Protein AF-A0A852C3C5-F1 (afdb_monomer_lite)

Structure (mmCIF, N/CA/C/O backbone):
data_AF-A0A852C3C5-F1
#
_entry.id   AF-A0A852C3C5-F1
#
loop_
_atom_site.group_PDB
_atom_site.id
_atom_site.type_symbol
_atom_site.label_atom_id
_atom_site.label_alt_id
_atom_site.label_comp_id
_atom_site.label_asym_id
_atom_site.label_entity_id
_atom_site.label_seq_id
_atom_site.pdbx_PDB_ins_code
_atom_site.Cartn_x
_atom_site.Cartn_y
_atom_site.Cartn_z
_atom_site.occupancy
_atom_site.B_iso_or_equiv
_atom_site.auth_seq_id
_atom_site.auth_comp_id
_atom_site.auth_asym_id
_atom_site.auth_atom_id
_atom_site.pdbx_PDB_model_num
ATOM 1 N N . MET A 1 1 ? 38.309 -34.691 -69.386 1.00 36.38 1 MET A N 1
ATOM 2 C CA . MET A 1 1 ? 36.967 -35.271 -69.598 1.00 36.38 1 MET A CA 1
ATOM 3 C C . MET A 1 1 ? 36.029 -34.441 -68.739 1.00 36.38 1 MET A C 1
ATOM 5 O O . MET A 1 1 ? 35.835 -34.737 -67.571 1.00 36.38 1 MET A O 1
ATOM 9 N N . GLU A 1 2 ? 35.634 -33.288 -69.273 1.00 39.03 2 GLU A N 1
ATOM 10 C CA . GLU A 1 2 ? 34.755 -32.320 -68.613 1.00 39.03 2 GLU A CA 1
ATOM 11 C C . GLU A 1 2 ? 33.327 -32.591 -69.070 1.00 39.03 2 GLU A C 1
ATOM 13 O O . GLU A 1 2 ? 33.041 -32.608 -70.266 1.00 39.03 2 GLU A O 1
ATOM 18 N N . GLU A 1 3 ? 32.449 -32.837 -68.107 1.00 37.66 3 GLU A N 1
ATOM 19 C CA . GLU A 1 3 ? 31.015 -32.956 -68.326 1.00 37.66 3 GLU A CA 1
ATOM 20 C C . GLU A 1 3 ? 30.407 -31.538 -68.351 1.00 37.66 3 GLU A C 1
ATOM 22 O O . GLU A 1 3 ? 30.666 -30.744 -67.437 1.00 37.66 3 GLU A O 1
ATOM 27 N N . PRO A 1 4 ? 29.645 -31.154 -69.391 1.00 46.28 4 PRO A N 1
ATOM 28 C CA . PRO A 1 4 ? 29.183 -29.781 -69.543 1.00 46.28 4 PRO A CA 1
ATOM 29 C C . PRO A 1 4 ? 28.026 -29.484 -68.579 1.00 46.28 4 PRO A C 1
ATOM 31 O O . PRO A 1 4 ? 27.002 -30.168 -68.564 1.00 46.28 4 PRO A O 1
ATOM 34 N N . ARG A 1 5 ? 28.170 -28.416 -67.782 1.00 48.44 5 ARG A N 1
ATOM 35 C CA . ARG A 1 5 ? 27.122 -27.903 -66.884 1.00 48.44 5 ARG A CA 1
ATOM 36 C C . ARG A 1 5 ? 25.919 -27.397 -67.689 1.00 48.44 5 ARG A C 1
ATOM 38 O O . ARG A 1 5 ? 26.000 -26.380 -68.373 1.00 48.44 5 ARG A O 1
ATOM 45 N N . SER A 1 6 ? 24.795 -28.098 -67.552 1.00 43.62 6 SER A N 1
ATOM 46 C CA . SER A 1 6 ? 23.483 -27.728 -68.093 1.00 43.62 6 SER A CA 1
ATOM 47 C C . SER A 1 6 ? 22.984 -26.394 -67.520 1.00 43.62 6 SER A C 1
ATOM 49 O O . SER A 1 6 ? 22.780 -26.234 -66.316 1.00 43.62 6 SER A O 1
ATOM 51 N N . HIS A 1 7 ? 22.770 -25.433 -68.416 1.00 51.00 7 HIS A N 1
ATOM 52 C CA . HIS A 1 7 ? 22.275 -24.086 -68.154 1.00 51.00 7 HIS A CA 1
ATOM 53 C C . HIS A 1 7 ? 20.744 -24.046 -68.340 1.00 51.00 7 HIS A C 1
ATOM 55 O O . HIS A 1 7 ? 20.269 -23.499 -69.327 1.00 51.00 7 HIS A O 1
ATOM 61 N N . ASN A 1 8 ? 19.967 -24.692 -67.459 1.00 55.16 8 ASN A N 1
ATOM 62 C CA . ASN A 1 8 ? 18.557 -24.360 -67.148 1.00 55.16 8 ASN A CA 1
ATOM 63 C C . ASN A 1 8 ? 17.885 -25.475 -66.329 1.00 55.16 8 ASN A C 1
ATOM 65 O O . ASN A 1 8 ? 17.210 -26.348 -66.872 1.00 55.16 8 ASN A O 1
ATOM 69 N N . GLU A 1 9 ? 17.973 -25.397 -65.004 1.00 54.16 9 GLU A N 1
ATOM 70 C CA . GLU A 1 9 ? 17.000 -26.070 -64.139 1.00 54.16 9 GLU A CA 1
ATOM 71 C C . GLU A 1 9 ? 15.848 -25.103 -63.863 1.00 54.16 9 GLU A C 1
ATOM 73 O O . GLU A 1 9 ? 16.017 -24.089 -63.184 1.00 54.16 9 GLU A O 1
ATOM 78 N N . ARG A 1 10 ? 14.673 -25.396 -64.432 1.00 55.91 10 ARG A N 1
ATOM 79 C CA . ARG A 1 10 ? 13.435 -24.648 -64.175 1.00 55.91 10 ARG A CA 1
ATOM 80 C C . ARG A 1 10 ? 13.023 -24.790 -62.712 1.00 55.91 10 ARG A C 1
ATOM 82 O O . ARG A 1 10 ? 13.047 -25.887 -62.155 1.00 55.91 10 ARG A O 1
ATOM 89 N N . CYS A 1 11 ? 12.573 -23.680 -62.131 1.00 53.91 11 CYS A N 1
ATOM 90 C CA . CYS A 1 11 ? 11.907 -23.662 -60.836 1.00 53.91 11 CYS A CA 1
ATOM 91 C C . CYS A 1 11 ? 10.716 -24.623 -60.834 1.00 53.91 11 CYS A C 1
ATOM 93 O O . CYS A 1 11 ? 9.804 -24.493 -61.645 1.00 53.91 11 CYS A O 1
ATOM 95 N N . SER A 1 12 ? 10.743 -25.594 -59.925 1.00 57.59 12 SER A N 1
ATOM 96 C CA . SER A 1 12 ? 9.681 -26.573 -59.697 1.00 57.59 12 SER A CA 1
ATOM 97 C C . SER A 1 12 ? 9.266 -26.492 -58.232 1.00 57.59 12 SER A C 1
ATOM 99 O O . SER A 1 12 ? 10.121 -26.281 -57.375 1.00 57.59 12 SER A O 1
ATOM 101 N N . CYS A 1 13 ? 7.984 -26.700 -57.917 1.00 58.00 13 CYS A N 1
ATOM 102 C CA . CYS A 1 13 ? 7.450 -26.666 -56.545 1.00 58.00 13 CYS A CA 1
ATOM 103 C C . CYS A 1 13 ? 8.098 -27.690 -55.591 1.00 58.00 13 CYS A C 1
ATOM 105 O O . CYS A 1 13 ? 7.892 -27.620 -54.385 1.00 58.00 13 CYS A O 1
ATOM 107 N N . ARG A 1 14 ? 8.893 -28.631 -56.118 1.00 60.47 14 ARG A N 1
ATOM 108 C CA . ARG A 1 14 ? 9.663 -29.621 -55.349 1.00 60.47 14 ARG A CA 1
ATOM 109 C C . ARG A 1 14 ? 11.134 -29.222 -55.137 1.00 60.47 14 ARG A C 1
ATOM 111 O O . ARG A 1 14 ? 11.871 -29.960 -54.496 1.00 60.47 14 ARG A O 1
ATOM 118 N N . ASN A 1 15 ? 11.568 -28.091 -55.701 1.00 60.81 15 ASN A N 1
ATOM 119 C CA . ASN A 1 15 ? 12.965 -27.676 -55.771 1.00 60.81 15 ASN A CA 1
ATOM 120 C C . ASN A 1 15 ? 13.145 -26.305 -55.087 1.00 60.81 15 ASN A C 1
ATOM 122 O O . ASN A 1 15 ? 12.893 -25.260 -55.688 1.00 60.81 15 ASN A O 1
ATOM 126 N N . THR A 1 16 ? 13.598 -26.294 -53.827 1.00 61.69 16 THR A N 1
ATOM 127 C CA . THR A 1 16 ? 13.877 -25.077 -53.020 1.00 61.69 16 THR A CA 1
ATOM 128 C C . THR A 1 16 ? 14.978 -24.186 -53.607 1.00 61.69 16 THR A C 1
ATOM 130 O O . THR A 1 16 ? 15.170 -23.047 -53.176 1.00 61.69 16 THR A O 1
ATOM 133 N N . ASN A 1 17 ? 15.652 -24.669 -54.653 1.00 67.69 17 ASN A N 1
ATOM 134 C CA . ASN A 1 17 ? 16.739 -24.022 -55.380 1.00 67.69 17 ASN A CA 1
ATOM 135 C C . ASN A 1 17 ? 16.444 -22.592 -55.872 1.00 67.69 17 ASN A C 1
ATOM 137 O O . ASN A 1 17 ? 17.381 -21.825 -56.085 1.00 67.69 17 ASN A O 1
ATOM 141 N N . CYS A 1 18 ? 15.179 -22.203 -56.044 1.00 77.62 18 CYS A N 1
ATOM 142 C CA . CYS A 1 18 ? 14.830 -20.858 -56.516 1.00 77.62 18 CYS A CA 1
ATOM 143 C C . CYS A 1 18 ? 14.900 -19.779 -55.432 1.00 77.62 18 CYS A C 1
ATOM 145 O O . CYS A 1 18 ? 15.083 -18.612 -55.761 1.00 77.62 18 CYS A O 1
ATOM 147 N N . VAL A 1 19 ? 14.829 -20.169 -54.157 1.00 82.19 19 VAL A N 1
ATOM 148 C CA . VAL A 1 19 ? 15.068 -19.279 -53.007 1.00 82.19 19 VAL A CA 1
ATOM 149 C C . VAL A 1 19 ? 16.480 -19.485 -52.466 1.00 82.19 19 VAL A C 1
ATOM 151 O O . VAL A 1 19 ? 17.178 -18.527 -52.147 1.00 82.19 19 VAL A O 1
ATOM 154 N N . GLU A 1 20 ? 16.943 -20.732 -52.437 1.00 87.69 20 GLU A N 1
ATOM 155 C CA . GLU A 1 20 ? 18.247 -21.100 -51.889 1.00 87.69 20 GLU A CA 1
ATOM 156 C C . GLU A 1 20 ? 19.420 -20.496 -52.676 1.00 87.69 20 GLU A C 1
ATOM 158 O O . GLU A 1 20 ? 20.325 -19.910 -52.084 1.00 87.69 20 GLU A O 1
ATOM 163 N N . ARG A 1 21 ? 19.410 -20.579 -54.014 1.00 84.75 21 ARG A N 1
ATOM 164 C CA . ARG A 1 21 ? 20.509 -20.067 -54.854 1.00 84.75 21 ARG A CA 1
ATOM 165 C C . ARG A 1 21 ? 20.730 -18.554 -54.734 1.00 84.75 21 ARG A C 1
ATOM 167 O O . ARG A 1 21 ? 21.892 -18.166 -54.594 1.00 84.75 21 ARG A O 1
ATOM 174 N N . PRO A 1 22 ? 19.701 -17.685 -54.801 1.00 89.19 22 PRO A N 1
ATOM 175 C CA . PRO A 1 22 ? 19.914 -16.252 -54.622 1.00 89.19 22 PRO A CA 1
ATOM 176 C C . PRO A 1 22 ? 20.341 -15.901 -53.192 1.00 89.19 22 PRO A C 1
ATOM 178 O O . PRO A 1 22 ? 21.260 -15.098 -53.040 1.00 89.19 22 PRO A O 1
ATOM 181 N N . LEU A 1 23 ? 19.769 -16.537 -52.159 1.00 91.25 23 LEU A N 1
ATOM 182 C CA . LEU A 1 23 ? 20.208 -16.328 -50.771 1.00 91.25 23 LEU A CA 1
ATOM 183 C C . LEU A 1 23 ? 21.668 -16.736 -50.576 1.00 91.25 23 LEU A C 1
ATOM 185 O O . LEU A 1 23 ? 22.440 -15.995 -49.976 1.00 91.25 23 LEU A O 1
ATOM 189 N N . ARG A 1 24 ? 22.065 -17.892 -51.117 1.00 91.56 24 ARG A N 1
ATOM 190 C CA . ARG A 1 24 ? 23.443 -18.374 -51.033 1.00 91.56 24 ARG A CA 1
ATOM 191 C C . ARG A 1 24 ? 24.414 -17.380 -51.660 1.00 91.56 24 ARG A C 1
ATOM 193 O O . ARG A 1 24 ? 25.395 -17.030 -51.019 1.00 91.56 24 ARG A O 1
ATOM 200 N N . ARG A 1 25 ? 24.118 -16.882 -52.866 1.00 91.56 25 ARG A N 1
ATOM 201 C CA . ARG A 1 25 ? 24.954 -15.864 -53.530 1.00 91.56 25 ARG A CA 1
ATOM 202 C C . ARG A 1 25 ? 25.031 -14.566 -52.727 1.00 91.56 25 ARG A C 1
ATOM 204 O O . ARG A 1 25 ? 26.098 -13.967 -52.657 1.00 91.56 25 ARG A O 1
ATOM 211 N N . LEU A 1 26 ? 23.923 -14.144 -52.113 1.00 94.75 26 LEU A N 1
ATOM 212 C CA . LEU A 1 26 ? 23.884 -12.957 -51.260 1.00 94.75 26 LEU A CA 1
ATOM 213 C C . LEU A 1 26 ? 24.780 -13.118 -50.023 1.00 94.75 26 LEU A C 1
ATOM 215 O O . LEU A 1 26 ? 25.603 -12.246 -49.756 1.00 94.75 26 LEU A O 1
ATOM 219 N N . PHE A 1 27 ? 24.654 -14.229 -49.291 1.00 95.06 27 PHE A N 1
ATOM 220 C CA . PHE A 1 27 ? 25.462 -14.484 -48.094 1.00 95.06 27 PHE A CA 1
ATOM 221 C C . PHE A 1 27 ? 26.933 -14.757 -48.415 1.00 95.06 27 PHE A C 1
ATOM 223 O O . PHE A 1 27 ? 27.799 -14.349 -47.648 1.00 95.06 27 PHE A O 1
ATOM 230 N N . GLU A 1 28 ? 27.231 -15.388 -49.551 1.00 94.88 28 GLU A N 1
ATOM 231 C CA . GLU A 1 28 ? 28.600 -15.573 -50.041 1.00 94.88 28 GLU A CA 1
ATOM 232 C C . GLU A 1 28 ? 29.247 -14.223 -50.386 1.00 94.88 28 GLU A C 1
ATOM 234 O O . GLU A 1 28 ? 30.371 -13.952 -49.967 1.00 94.88 28 GLU A O 1
ATOM 239 N N . GLY A 1 29 ? 28.505 -13.326 -51.048 1.00 95.12 29 GLY A N 1
ATOM 240 C CA . GLY A 1 29 ? 28.942 -11.952 -51.301 1.00 95.12 29 GLY A CA 1
ATOM 241 C C . GLY A 1 29 ? 29.148 -11.143 -50.016 1.00 95.12 29 GLY A C 1
ATOM 242 O O . GLY A 1 29 ? 30.180 -10.491 -49.861 1.00 95.12 29 GLY A O 1
ATOM 243 N N . LEU A 1 30 ? 28.209 -11.225 -49.066 1.00 93.56 30 LEU A N 1
ATOM 244 C CA . LEU A 1 30 ? 28.323 -10.575 -47.757 1.00 93.56 30 LEU A CA 1
ATOM 245 C C . LEU A 1 30 ? 29.541 -11.097 -46.985 1.00 93.56 30 LEU A C 1
ATOM 247 O O . LEU A 1 30 ? 30.347 -10.305 -46.507 1.00 93.56 30 LEU A O 1
ATOM 251 N N . GLY A 1 31 ? 29.705 -12.419 -46.907 1.00 93.75 31 GLY A N 1
ATOM 252 C CA . GLY A 1 31 ? 30.833 -13.064 -46.240 1.00 93.75 31 GLY A CA 1
ATOM 253 C C . GLY A 1 31 ? 32.171 -12.680 -46.868 1.00 93.75 31 GLY A C 1
ATOM 254 O O . GLY A 1 31 ? 33.104 -12.335 -46.146 1.00 93.75 31 GLY A O 1
ATOM 255 N N . SER A 1 32 ? 32.250 -12.642 -48.202 1.00 94.31 32 SER A N 1
ATOM 256 C CA . SER A 1 32 ? 33.439 -12.164 -48.915 1.00 94.31 32 SER A CA 1
ATOM 257 C C . SER A 1 32 ? 33.743 -10.693 -48.613 1.00 94.31 32 SER A C 1
ATOM 259 O O . SER A 1 32 ? 34.911 -10.337 -48.475 1.00 94.31 32 SER A O 1
ATOM 261 N N . GLY A 1 33 ? 32.722 -9.838 -48.497 1.00 94.12 33 GLY A N 1
ATOM 262 C CA . GLY A 1 33 ? 32.889 -8.428 -48.133 1.00 94.12 33 GLY A CA 1
ATOM 263 C C . GLY A 1 33 ? 33.393 -8.240 -46.700 1.00 94.12 33 GLY A C 1
ATOM 264 O O . GLY A 1 33 ? 34.333 -7.479 -46.472 1.00 94.12 33 GLY A O 1
ATOM 265 N N . VAL A 1 34 ? 32.824 -8.984 -45.746 1.00 95.38 34 VAL A N 1
ATOM 266 C CA . VAL A 1 34 ? 33.262 -8.990 -44.339 1.00 95.38 34 VAL A CA 1
ATOM 267 C C . VAL A 1 34 ? 34.699 -9.505 -44.221 1.00 95.38 34 VAL A C 1
ATOM 269 O O . VAL A 1 34 ? 35.505 -8.909 -43.511 1.00 95.38 34 VAL A O 1
ATOM 272 N N . ALA A 1 35 ? 35.048 -10.571 -44.947 1.00 93.75 35 ALA A N 1
ATOM 273 C CA . ALA A 1 35 ? 36.399 -11.129 -44.948 1.00 93.75 35 ALA A CA 1
ATOM 274 C C . ALA A 1 35 ? 37.436 -10.168 -45.556 1.00 93.75 35 ALA A C 1
ATOM 276 O O . ALA A 1 35 ? 38.558 -10.086 -45.059 1.00 93.75 35 ALA A O 1
ATOM 277 N N . ALA A 1 36 ? 37.068 -9.421 -46.603 1.00 95.56 36 ALA A N 1
ATOM 278 C CA . ALA A 1 36 ? 37.950 -8.443 -47.238 1.00 95.56 36 ALA A CA 1
ATOM 279 C C . ALA A 1 36 ? 38.198 -7.199 -46.366 1.00 95.56 36 ALA A C 1
ATOM 281 O O . ALA A 1 36 ? 39.275 -6.607 -46.434 1.00 95.56 36 ALA A O 1
ATOM 282 N N . CYS A 1 37 ? 37.225 -6.790 -45.544 1.00 94.38 37 CYS A N 1
ATOM 283 C CA . CYS A 1 37 ? 37.359 -5.638 -44.653 1.00 94.38 37 CYS A CA 1
ATOM 284 C C . CYS A 1 37 ? 36.654 -5.888 -43.307 1.00 94.38 37 CYS A C 1
ATOM 286 O O . CYS A 1 37 ? 35.527 -5.439 -43.125 1.00 94.38 37 CYS A O 1
ATOM 288 N N . PRO A 1 38 ? 37.288 -6.574 -42.338 1.00 93.50 38 PRO A N 1
ATOM 289 C CA . PRO A 1 38 ? 36.606 -7.035 -41.123 1.00 93.50 38 PRO A CA 1
ATOM 290 C C . PRO A 1 38 ? 36.328 -5.924 -40.100 1.00 93.50 38 PRO A C 1
ATOM 292 O O . PRO A 1 38 ? 35.308 -5.944 -39.414 1.00 93.50 38 PRO A O 1
ATOM 295 N N . TRP A 1 39 ? 37.217 -4.932 -39.991 1.00 95.25 39 TRP A N 1
ATOM 296 C CA . TRP A 1 39 ? 37.167 -3.928 -38.923 1.00 95.25 39 TRP A CA 1
ATOM 297 C C . TRP A 1 39 ? 35.890 -3.078 -38.900 1.00 95.25 39 TRP A C 1
ATOM 299 O O . TRP A 1 39 ? 35.323 -2.939 -37.816 1.00 95.25 39 TRP A O 1
ATOM 309 N N . PRO A 1 40 ? 35.372 -2.550 -40.027 1.00 94.19 40 PRO A N 1
ATOM 310 C CA . PRO A 1 40 ? 34.100 -1.832 -40.023 1.00 94.19 40 PRO A CA 1
ATOM 311 C C . PRO A 1 40 ? 32.938 -2.688 -39.510 1.00 94.19 40 PRO A C 1
ATOM 313 O O . PRO A 1 40 ? 32.126 -2.194 -38.735 1.00 94.19 40 PRO A O 1
ATOM 316 N N . PHE A 1 41 ? 32.886 -3.975 -39.868 1.00 93.44 41 PHE A N 1
ATOM 317 C CA . PHE A 1 41 ? 31.813 -4.882 -39.444 1.00 93.44 41 PHE A CA 1
ATOM 318 C C . PHE A 1 41 ? 31.901 -5.295 -37.969 1.00 93.44 41 PHE A C 1
ATOM 320 O O . PHE A 1 41 ? 30.904 -5.753 -37.423 1.00 93.44 41 PHE A O 1
ATOM 327 N N . VAL A 1 42 ? 33.047 -5.113 -37.309 1.00 93.75 42 VAL A N 1
ATOM 328 C CA . VAL A 1 42 ? 33.199 -5.337 -35.860 1.00 93.75 42 VAL A CA 1
ATOM 329 C C . VAL A 1 42 ? 33.002 -4.037 -35.082 1.00 93.75 42 VAL A C 1
ATOM 331 O O . VAL A 1 42 ? 32.236 -3.986 -34.123 1.00 93.75 42 VAL A O 1
ATOM 334 N N . LEU A 1 43 ? 33.672 -2.963 -35.500 1.00 96.31 43 LEU A N 1
ATOM 335 C CA . LEU A 1 43 ? 33.682 -1.699 -34.769 1.00 96.31 43 LEU A CA 1
ATOM 336 C C . LEU A 1 43 ? 32.353 -0.954 -34.882 1.00 96.31 43 LEU A C 1
ATOM 338 O O . LEU A 1 43 ? 31.894 -0.400 -33.886 1.00 96.31 43 LEU A O 1
ATOM 342 N N . LEU A 1 44 ? 31.712 -0.949 -36.056 1.00 96.50 44 LEU A N 1
ATOM 343 C CA . LEU A 1 44 ? 30.461 -0.216 -36.245 1.00 96.50 44 LEU A CA 1
ATOM 344 C C . LEU A 1 44 ? 29.332 -0.767 -35.355 1.00 96.50 44 LEU A C 1
ATOM 346 O O . LEU A 1 44 ? 28.718 0.043 -34.660 1.00 96.50 44 LEU A O 1
ATOM 350 N N . PRO A 1 45 ? 29.068 -2.091 -35.279 1.00 96.38 45 PRO A N 1
ATOM 351 C CA . PRO A 1 45 ? 28.068 -2.612 -34.348 1.00 96.38 45 PRO A CA 1
ATOM 352 C C . PRO A 1 45 ? 28.406 -2.349 -32.880 1.00 96.38 45 PRO A C 1
ATOM 354 O O . PRO A 1 45 ? 27.493 -2.067 -32.106 1.00 96.38 45 PRO A O 1
ATOM 357 N N . LEU A 1 46 ? 29.685 -2.393 -32.485 1.00 96.38 46 LEU A N 1
ATOM 358 C CA . LEU A 1 46 ? 30.102 -2.085 -31.110 1.00 96.38 46 LEU A CA 1
ATOM 359 C C . LEU A 1 46 ? 29.851 -0.615 -30.755 1.00 96.38 46 LEU A C 1
ATOM 361 O O . LEU A 1 46 ? 29.276 -0.329 -29.706 1.00 96.38 46 LEU A O 1
ATOM 365 N N . LEU A 1 47 ? 30.226 0.311 -31.641 1.00 96.81 47 LEU A N 1
ATOM 366 C CA . LEU A 1 47 ? 29.986 1.743 -31.457 1.00 96.81 47 LEU A CA 1
ATOM 367 C C . LEU A 1 47 ? 28.491 2.065 -31.455 1.00 96.81 47 LEU A C 1
ATOM 369 O O . LEU A 1 47 ? 28.032 2.822 -30.602 1.00 96.81 47 LEU A O 1
ATOM 373 N N . LEU A 1 48 ? 27.723 1.458 -32.364 1.00 97.25 48 LEU A N 1
ATOM 374 C CA . LEU A 1 48 ? 26.273 1.622 -32.417 1.00 97.25 48 LEU A CA 1
ATOM 375 C C . LEU A 1 48 ? 25.614 1.088 -31.141 1.00 97.25 48 LEU A C 1
ATOM 377 O O . LEU A 1 48 ? 24.796 1.779 -30.543 1.00 97.25 48 LEU A O 1
ATOM 381 N N . SER A 1 49 ? 26.007 -0.105 -30.688 1.00 96.75 49 SER A N 1
ATOM 382 C CA . SER A 1 49 ? 25.485 -0.708 -29.457 1.00 96.75 49 SER A CA 1
ATOM 383 C C . SER A 1 49 ? 25.827 0.136 -28.234 1.00 96.75 49 SER A C 1
ATOM 385 O O . SER A 1 49 ? 24.951 0.388 -27.412 1.00 96.75 49 SER A O 1
ATOM 387 N N . GLY A 1 50 ? 27.066 0.626 -28.124 1.00 96.06 50 GLY A N 1
ATOM 388 C CA . GLY A 1 50 ? 27.480 1.526 -27.045 1.00 96.06 50 GLY A CA 1
ATOM 389 C C . GLY A 1 50 ? 26.710 2.849 -27.064 1.00 96.06 50 GLY A C 1
ATOM 390 O O . GLY A 1 50 ? 26.217 3.289 -26.027 1.00 96.06 50 GLY A O 1
ATOM 391 N N . GLY A 1 51 ? 26.530 3.440 -28.248 1.00 96.56 51 GLY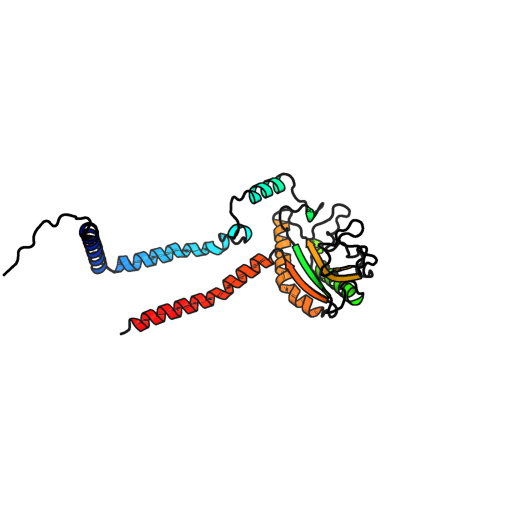 A N 1
ATOM 392 C CA . GLY A 1 51 ? 25.759 4.669 -28.435 1.00 96.56 51 GLY A CA 1
ATOM 393 C C . GLY A 1 51 ? 24.284 4.509 -28.062 1.00 96.56 51 GLY A C 1
ATOM 394 O O . GLY A 1 51 ? 23.746 5.332 -27.328 1.00 96.56 51 GLY A O 1
ATOM 395 N N . LEU A 1 52 ? 23.642 3.421 -28.495 1.00 96.06 52 LEU A N 1
ATOM 396 C CA . LEU A 1 52 ? 22.262 3.103 -28.113 1.00 96.06 52 LEU A CA 1
ATOM 397 C C . LEU A 1 52 ? 22.146 2.785 -26.614 1.00 96.06 52 LEU A C 1
ATOM 399 O O . LEU A 1 52 ? 21.175 3.193 -25.976 1.00 96.06 52 LEU A O 1
ATOM 403 N N . SER A 1 53 ? 23.155 2.131 -26.028 1.00 96.12 53 SER A N 1
ATOM 404 C CA . SER A 1 53 ? 23.182 1.807 -24.595 1.00 96.12 53 SER A CA 1
ATOM 405 C C . SER A 1 53 ? 23.246 3.047 -23.701 1.00 96.12 53 SER A C 1
ATOM 407 O O . SER A 1 53 ? 22.748 3.008 -22.580 1.00 96.12 53 SER A O 1
ATOM 409 N N . ALA A 1 54 ? 23.779 4.176 -24.180 1.00 94.69 54 ALA A N 1
ATOM 410 C CA . ALA A 1 54 ? 23.752 5.432 -23.425 1.00 94.69 54 ALA A CA 1
ATOM 411 C C . ALA A 1 54 ? 22.318 5.879 -23.066 1.00 94.69 54 ALA A C 1
ATOM 413 O O . ALA A 1 54 ? 22.111 6.550 -22.055 1.00 94.69 54 ALA A O 1
ATOM 414 N N . GLY A 1 55 ? 21.308 5.449 -23.834 1.00 92.88 55 GLY A N 1
ATOM 415 C CA . GLY A 1 55 ? 19.898 5.693 -23.528 1.00 92.88 55 GLY A CA 1
ATOM 416 C C . GLY A 1 55 ? 19.438 5.109 -22.185 1.00 92.88 55 GLY A C 1
ATOM 417 O O . GLY A 1 55 ? 18.519 5.659 -21.577 1.00 92.88 55 GLY A O 1
ATOM 418 N N . PHE A 1 56 ? 20.101 4.064 -21.670 1.00 93.19 56 PHE A N 1
ATOM 419 C CA . PHE A 1 56 ? 19.771 3.466 -20.370 1.00 93.19 56 PHE A CA 1
ATOM 420 C C . PHE A 1 56 ? 19.998 4.416 -19.183 1.00 93.19 56 PHE A C 1
ATOM 422 O O . PHE A 1 56 ? 19.430 4.186 -18.119 1.00 93.19 56 PHE A O 1
ATOM 429 N N . ILE A 1 57 ? 20.731 5.525 -19.358 1.00 93.00 57 ILE A N 1
ATOM 430 C CA . ILE A 1 57 ? 20.858 6.583 -18.338 1.00 93.00 57 ILE A CA 1
ATOM 431 C C . ILE A 1 57 ? 19.487 7.183 -17.982 1.00 93.00 57 ILE A C 1
ATOM 433 O O . ILE A 1 57 ? 19.249 7.547 -16.834 1.00 93.00 57 ILE A O 1
ATOM 437 N N . PHE A 1 58 ? 18.563 7.251 -18.944 1.00 92.62 58 PHE A N 1
ATOM 438 C CA . PHE A 1 58 ? 17.217 7.790 -18.730 1.00 92.62 58 PHE A CA 1
ATOM 439 C C . PHE A 1 58 ? 16.232 6.760 -18.171 1.00 92.62 58 PHE A C 1
ATOM 441 O O . PHE A 1 58 ? 15.082 7.112 -17.903 1.00 92.62 58 PHE A O 1
ATOM 448 N N . LEU A 1 59 ? 16.651 5.501 -17.997 1.00 89.62 59 LEU A N 1
ATOM 449 C CA . LEU A 1 59 ? 15.769 4.431 -17.542 1.00 89.62 59 LEU A CA 1
ATOM 450 C C . LEU A 1 59 ? 15.134 4.743 -16.177 1.00 89.62 59 LEU A C 1
ATOM 452 O O . LEU A 1 59 ? 13.912 4.687 -16.116 1.00 89.62 59 LEU A O 1
ATOM 456 N N . PRO A 1 60 ? 15.868 5.187 -15.130 1.00 85.38 60 PRO A N 1
ATOM 457 C CA . PRO A 1 60 ? 15.260 5.456 -13.822 1.00 85.38 60 PRO A CA 1
ATOM 458 C C . PRO A 1 60 ? 14.155 6.521 -13.852 1.00 85.38 60 PRO A C 1
ATOM 460 O O . PRO A 1 60 ? 13.263 6.503 -13.016 1.00 85.38 60 PRO A O 1
ATOM 463 N N . GLN A 1 61 ? 14.214 7.453 -14.810 1.00 82.31 61 GLN A N 1
ATOM 464 C CA . GLN A 1 61 ? 13.244 8.545 -14.950 1.00 82.31 61 GLN A CA 1
ATOM 465 C C . GLN A 1 61 ? 12.042 8.173 -15.824 1.00 82.31 61 GLN A C 1
ATOM 467 O O . GLN A 1 61 ? 10.990 8.793 -15.712 1.00 82.31 61 GLN A O 1
ATOM 472 N N . ARG A 1 62 ? 12.207 7.215 -16.744 1.00 85.44 62 ARG A N 1
ATOM 473 C CA . ARG A 1 62 ? 11.193 6.840 -17.747 1.00 85.44 62 ARG A CA 1
ATOM 474 C C . ARG A 1 62 ? 10.582 5.467 -17.507 1.00 85.44 62 ARG A C 1
ATOM 476 O O . ARG A 1 62 ? 9.786 5.002 -18.320 1.00 85.44 62 ARG A O 1
ATOM 483 N N . GLN A 1 63 ? 10.988 4.796 -16.440 1.00 83.31 63 GLN A N 1
ATOM 484 C CA . GLN A 1 63 ? 10.478 3.485 -16.103 1.00 83.31 63 GLN A CA 1
ATOM 485 C C . GLN A 1 63 ?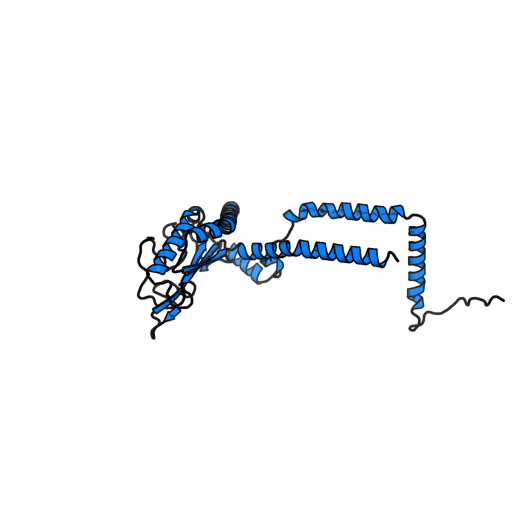 9.029 3.610 -15.620 1.00 83.31 63 GLN A C 1
ATOM 487 O O . GLN A 1 63 ? 8.761 4.236 -14.598 1.00 83.31 63 GLN A O 1
ATOM 492 N N . ALA A 1 64 ? 8.101 2.997 -16.355 1.00 80.81 64 ALA A N 1
ATOM 493 C CA . ALA A 1 64 ? 6.719 2.837 -15.919 1.00 80.81 64 ALA A CA 1
ATOM 494 C C . ALA A 1 64 ? 6.668 1.745 -14.840 1.00 80.81 64 ALA A C 1
ATOM 496 O O . ALA A 1 64 ? 6.594 0.555 -15.149 1.00 80.81 64 ALA A O 1
ATOM 497 N N . ASN A 1 65 ? 6.796 2.159 -13.579 1.00 80.12 65 ASN A N 1
ATOM 498 C CA . ASN A 1 65 ? 6.838 1.297 -12.393 1.00 80.12 65 ASN A CA 1
ATOM 499 C C . ASN A 1 65 ? 5.545 1.348 -11.582 1.00 80.12 65 ASN A C 1
ATOM 501 O O . ASN A 1 65 ? 5.574 1.231 -10.365 1.00 80.12 65 ASN A O 1
ATOM 505 N N . ASP A 1 66 ? 4.409 1.529 -12.238 1.00 84.25 66 ASP A N 1
ATOM 506 C CA . ASP A 1 66 ? 3.126 1.390 -11.568 1.00 84.25 66 ASP A CA 1
ATOM 507 C C . ASP A 1 66 ? 2.564 -0.021 -11.801 1.00 84.25 66 ASP A C 1
ATOM 509 O O . ASP A 1 66 ? 2.389 -0.457 -12.941 1.00 84.25 66 ASP A O 1
ATOM 513 N N . ILE A 1 67 ? 2.321 -0.768 -10.718 1.00 86.00 67 ILE A N 1
ATOM 514 C CA . ILE A 1 67 ? 1.807 -2.143 -10.800 1.00 86.00 67 ILE A CA 1
ATOM 515 C C . ILE A 1 67 ? 0.422 -2.201 -11.455 1.00 86.00 67 ILE A C 1
ATOM 517 O O . ILE A 1 67 ? 0.117 -3.154 -12.172 1.00 86.00 67 ILE A O 1
ATOM 521 N N . GLU A 1 68 ? -0.432 -1.199 -11.248 1.00 86.50 68 GLU A N 1
ATOM 522 C CA . GLU A 1 68 ? -1.742 -1.172 -11.887 1.00 86.50 68 GLU A CA 1
ATOM 523 C C . GLU A 1 68 ? -1.574 -0.983 -13.398 1.00 86.50 68 GLU A C 1
ATOM 525 O O . GLU A 1 68 ? -2.180 -1.722 -14.174 1.00 86.50 68 GLU A O 1
ATOM 530 N N . GLU A 1 69 ? -0.708 -0.070 -13.840 1.00 86.81 69 GLU A N 1
ATOM 531 C CA . GLU A 1 69 ? -0.392 0.126 -15.260 1.00 86.81 69 GLU A CA 1
ATOM 532 C C . GLU A 1 69 ? 0.249 -1.104 -15.914 1.00 86.81 69 GLU A C 1
ATOM 534 O O . GLU A 1 69 ? -0.051 -1.400 -17.070 1.00 86.81 69 GLU A O 1
ATOM 539 N N . GLN A 1 70 ? 1.093 -1.848 -15.194 1.00 88.44 70 GLN A N 1
ATOM 540 C CA . GLN A 1 70 ? 1.765 -3.038 -15.729 1.00 88.44 70 GLN A CA 1
ATOM 541 C C . GLN A 1 70 ? 0.834 -4.249 -15.878 1.00 88.44 70 GLN A C 1
ATOM 543 O O . GLN A 1 70 ? 1.015 -5.054 -16.795 1.00 88.44 70 GLN A O 1
ATOM 548 N N . PHE A 1 71 ? -0.145 -4.403 -14.983 1.00 88.44 71 PHE A N 1
ATOM 549 C CA . PHE A 1 71 ? -0.996 -5.597 -14.917 1.00 88.44 71 PHE A CA 1
ATOM 550 C C . PHE A 1 71 ? -2.442 -5.367 -15.374 1.00 88.44 71 PHE A C 1
ATOM 552 O O . PHE A 1 71 ? -3.218 -6.323 -15.440 1.00 88.44 71 PHE A O 1
ATOM 559 N N . THR A 1 72 ? -2.819 -4.135 -15.723 1.00 90.25 72 THR A N 1
ATOM 560 C CA . THR A 1 72 ? -4.150 -3.813 -16.253 1.00 90.25 72 THR A CA 1
ATOM 561 C C . THR A 1 72 ? -4.055 -3.056 -17.580 1.00 90.25 72 THR A C 1
ATOM 563 O O . THR A 1 72 ? -3.098 -2.314 -17.796 1.00 90.25 72 THR A O 1
ATOM 566 N N . PRO A 1 73 ? -5.041 -3.192 -18.489 1.00 90.44 73 PRO A N 1
ATOM 567 C CA . PRO A 1 73 ? -5.053 -2.441 -19.743 1.00 90.44 73 PRO A CA 1
ATOM 568 C C . PRO A 1 73 ? -4.914 -0.929 -19.515 1.00 90.44 73 PRO A C 1
ATOM 570 O O . PRO A 1 73 ? -5.544 -0.373 -18.612 1.00 90.44 73 PRO A O 1
ATOM 573 N N . THR A 1 74 ? -4.115 -0.249 -20.336 1.00 86.81 74 THR A N 1
ATOM 574 C CA . THR A 1 74 ? -3.900 1.207 -20.242 1.00 86.81 74 THR A CA 1
ATOM 575 C C . THR A 1 74 ? -5.188 1.997 -20.485 1.00 86.81 74 THR A C 1
ATOM 577 O O . THR A 1 74 ? -5.459 2.946 -19.762 1.00 86.81 74 THR A O 1
ATOM 580 N N . GLU A 1 75 ? -6.027 1.546 -21.420 1.00 88.12 75 GLU A N 1
ATOM 581 C CA . GLU A 1 75 ? -7.311 2.169 -21.785 1.00 88.12 75 GLU A CA 1
ATOM 582 C C . GLU A 1 75 ? -8.506 1.261 -21.438 1.00 88.12 75 GLU A C 1
ATOM 584 O O . GLU A 1 75 ? -9.347 0.926 -22.272 1.00 88.12 75 GLU A O 1
ATOM 589 N N . GLY A 1 76 ? -8.559 0.790 -20.191 1.00 90.94 76 GLY A N 1
ATOM 590 C CA . GLY A 1 76 ? -9.673 -0.026 -19.705 1.00 90.94 76 GLY A CA 1
ATOM 591 C C . GLY A 1 76 ? -10.931 0.807 -19.393 1.00 90.94 76 GLY A C 1
ATOM 592 O O . GLY A 1 76 ? -10.798 1.904 -18.848 1.00 90.94 76 GLY A O 1
ATOM 593 N N . PRO A 1 77 ? -12.155 0.281 -19.614 1.00 95.25 77 PRO A N 1
ATOM 594 C CA . PRO A 1 77 ? -13.397 0.961 -19.225 1.00 95.25 77 PRO A CA 1
ATOM 595 C C . PRO A 1 77 ? -13.424 1.392 -17.750 1.00 95.25 77 PRO A C 1
ATOM 597 O O . PRO A 1 77 ? -13.833 2.505 -17.444 1.00 95.25 77 PRO A O 1
ATOM 600 N N . ALA A 1 78 ? -12.889 0.561 -16.848 1.00 92.31 78 ALA A N 1
ATOM 601 C CA . ALA A 1 78 ? -12.797 0.876 -15.422 1.00 92.31 78 ALA A CA 1
ATOM 602 C C . ALA A 1 78 ? -11.914 2.105 -15.122 1.00 92.31 78 ALA A C 1
ATOM 604 O O . ALA A 1 78 ? -12.204 2.853 -14.191 1.00 92.31 78 ALA A O 1
ATOM 605 N N . LYS A 1 79 ? -10.860 2.351 -15.916 1.00 93.44 79 LYS A N 1
ATOM 606 C CA . LYS A 1 79 ? -10.015 3.548 -15.771 1.00 93.44 79 LYS A CA 1
ATOM 607 C C . LYS A 1 79 ? -10.760 4.796 -16.240 1.00 93.44 79 LYS A C 1
ATOM 609 O O . LYS A 1 79 ? -10.767 5.787 -15.525 1.00 93.44 79 LYS A O 1
ATOM 614 N N . ALA A 1 80 ? -11.485 4.713 -17.358 1.00 94.19 80 ALA A N 1
ATOM 615 C CA . ALA A 1 80 ? -12.334 5.812 -17.824 1.00 94.19 80 ALA A CA 1
ATOM 616 C C . ALA A 1 80 ? -13.461 6.152 -16.826 1.00 94.19 80 ALA A C 1
ATOM 618 O O . ALA A 1 80 ? -13.763 7.325 -16.599 1.00 94.19 80 ALA A O 1
ATOM 619 N N . GLU A 1 81 ? -14.066 5.140 -16.197 1.00 95.00 81 GLU A N 1
ATOM 620 C CA . GLU A 1 81 ? -15.043 5.329 -15.117 1.00 95.00 81 GLU A CA 1
ATOM 621 C C . GLU A 1 81 ? -14.406 5.960 -13.874 1.00 95.00 81 GLU A C 1
ATOM 623 O O . GLU A 1 81 ? -14.976 6.891 -13.302 1.00 95.00 81 GLU A O 1
ATOM 628 N N . ARG A 1 82 ? -13.206 5.517 -13.477 1.00 93.69 82 ARG A N 1
ATOM 629 C CA . ARG A 1 82 ? -12.450 6.137 -12.382 1.00 93.69 82 ARG A CA 1
ATOM 630 C C . ARG A 1 82 ? -12.147 7.605 -12.667 1.00 93.69 82 ARG A C 1
ATOM 632 O O . ARG A 1 82 ? -12.397 8.437 -11.798 1.00 93.69 82 ARG A O 1
ATOM 639 N N . ASP A 1 83 ? -11.674 7.929 -13.866 1.00 93.94 83 ASP A N 1
ATOM 640 C CA . ASP A 1 83 ? -11.367 9.303 -14.275 1.00 93.94 83 ASP A CA 1
ATOM 641 C C . ASP A 1 83 ? -12.627 10.179 -14.249 1.00 93.94 83 ASP A C 1
ATOM 643 O O . ASP A 1 83 ? -12.596 11.331 -13.807 1.00 93.94 83 ASP A O 1
ATOM 647 N N . PHE A 1 84 ? -13.771 9.623 -14.668 1.00 95.62 84 PHE A N 1
ATOM 648 C CA . PHE A 1 84 ? -15.068 10.277 -14.527 1.00 95.62 84 PHE A CA 1
ATOM 649 C C . PHE A 1 84 ? -15.387 10.555 -13.050 1.00 95.62 84 PHE A C 1
ATOM 651 O O . PHE A 1 84 ? -15.695 11.694 -12.695 1.00 95.62 84 PHE A O 1
ATOM 658 N N . VAL A 1 85 ? -15.275 9.555 -12.170 1.00 95.12 85 VAL A N 1
ATOM 659 C CA . VAL A 1 85 ? -15.550 9.726 -10.734 1.00 95.12 85 VAL A CA 1
ATOM 660 C C . VAL A 1 85 ? -14.610 10.757 -10.111 1.00 95.12 85 VAL A C 1
ATOM 662 O O . VAL A 1 85 ? -15.091 11.662 -9.440 1.00 95.12 85 VAL A O 1
ATOM 665 N N . GLN A 1 86 ? -13.307 10.700 -10.379 1.00 92.81 86 GLN A N 1
ATOM 666 C CA . GLN A 1 86 ? -12.332 11.666 -9.861 1.00 92.81 86 GLN A CA 1
ATOM 667 C C . GLN A 1 86 ? -12.617 13.096 -10.334 1.00 92.81 86 GLN A C 1
ATOM 669 O O . GLN A 1 86 ? -12.453 14.048 -9.571 1.00 92.81 86 GLN A O 1
ATOM 674 N N . ARG A 1 87 ? -13.085 13.262 -11.577 1.00 94.50 87 ARG A N 1
ATOM 675 C CA . ARG A 1 87 ? -13.407 14.575 -12.143 1.00 94.50 87 ARG A CA 1
ATOM 676 C C . ARG A 1 87 ? -14.672 15.196 -11.552 1.00 94.50 87 ARG A C 1
ATOM 678 O O . ARG A 1 87 ? -14.705 16.409 -11.356 1.00 94.50 87 ARG A O 1
ATOM 685 N N . TYR A 1 88 ? -15.718 14.401 -11.324 1.00 95.31 88 TYR A N 1
ATOM 686 C CA . TYR A 1 88 ? -17.027 14.907 -10.880 1.00 95.31 88 TYR A CA 1
ATOM 687 C C . TYR A 1 88 ? -17.259 14.785 -9.369 1.00 95.31 88 TYR A C 1
ATOM 689 O O . TYR A 1 88 ? -18.049 15.547 -8.810 1.00 95.31 88 TYR A O 1
ATOM 697 N N . PHE A 1 89 ? -16.559 13.869 -8.703 1.00 92.75 89 PHE A N 1
ATOM 698 C CA . PHE A 1 89 ? -16.631 13.605 -7.267 1.00 92.75 89 PHE A CA 1
ATOM 699 C C . PHE A 1 89 ? -15.219 13.576 -6.658 1.00 92.75 89 PHE A C 1
ATOM 701 O O . PHE A 1 89 ? -14.798 12.541 -6.136 1.00 92.75 89 PHE A O 1
ATOM 708 N N . PRO A 1 90 ? -14.468 14.691 -6.730 1.00 90.06 90 PRO A N 1
ATOM 709 C CA . PRO A 1 90 ? -13.122 14.747 -6.180 1.00 90.06 90 PRO A CA 1
ATOM 710 C C . PRO A 1 90 ? -13.136 14.500 -4.669 1.00 90.06 90 PRO A C 1
ATOM 712 O O . PRO A 1 90 ? -14.064 14.904 -3.956 1.00 90.06 90 PRO A O 1
ATOM 715 N N . THR A 1 91 ? -12.086 13.842 -4.186 1.00 90.19 91 THR A N 1
ATOM 716 C CA . THR A 1 91 ? -11.839 13.668 -2.757 1.00 90.19 91 THR A CA 1
ATOM 717 C C . THR A 1 91 ? -11.348 14.982 -2.146 1.00 90.19 91 THR A C 1
ATOM 719 O O . THR A 1 91 ? -10.925 15.904 -2.843 1.00 90.19 91 THR A O 1
ATOM 722 N N . ASN A 1 92 ? -11.508 15.102 -0.832 1.00 92.06 92 ASN A N 1
ATOM 723 C CA . ASN A 1 92 ? -10.973 16.208 -0.049 1.00 92.06 92 ASN A CA 1
ATOM 724 C C . ASN A 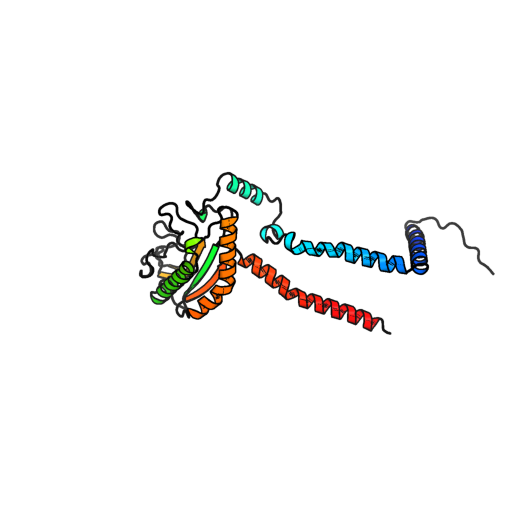1 92 ? -10.515 15.610 1.274 1.00 92.06 92 ASN A C 1
ATOM 726 O O . ASN A 1 92 ? -11.303 15.483 2.221 1.00 92.06 92 ASN A O 1
ATOM 730 N N . ASP A 1 93 ? -9.268 15.169 1.292 1.00 92.62 93 ASP A N 1
ATOM 731 C CA . ASP A 1 93 ? -8.735 14.374 2.390 1.00 92.62 93 ASP A CA 1
ATOM 732 C C . ASP A 1 93 ? -8.411 15.249 3.603 1.00 92.62 93 ASP A C 1
ATOM 734 O O . ASP A 1 93 ? -8.463 14.786 4.735 1.00 92.62 93 ASP A O 1
ATOM 738 N N . SER A 1 94 ? -8.134 16.531 3.391 1.00 90.81 94 SER A N 1
ATOM 739 C CA . SER A 1 94 ? -7.790 17.530 4.406 1.00 90.81 94 SER A CA 1
ATOM 740 C C . SER A 1 94 ? -8.982 18.054 5.203 1.00 90.81 94 SER A C 1
ATOM 742 O O . SER A 1 94 ? -8.792 18.544 6.318 1.00 90.81 94 SER A O 1
ATOM 744 N N . HIS A 1 95 ? -10.207 17.958 4.676 1.00 90.81 95 HIS A N 1
ATOM 745 C CA . HIS A 1 95 ? -11.392 18.481 5.360 1.00 90.81 95 HIS A CA 1
ATOM 746 C C . HIS A 1 95 ? -12.601 17.553 5.376 1.00 90.81 95 HIS A C 1
ATOM 748 O O . HIS A 1 95 ? -13.419 17.680 6.281 1.00 90.81 95 HIS A O 1
ATOM 754 N N . ARG A 1 96 ? -12.814 16.689 4.377 1.00 91.56 96 ARG A N 1
ATOM 755 C CA . ARG A 1 96 ? -14.046 15.881 4.277 1.00 91.56 96 ARG A CA 1
ATOM 756 C C . ARG A 1 96 ? -13.755 14.456 3.823 1.00 91.56 96 ARG A C 1
ATOM 758 O O . ARG A 1 96 ? -14.434 13.936 2.934 1.00 91.56 96 ARG A O 1
ATOM 765 N N . PHE A 1 97 ? -12.776 13.831 4.466 1.00 93.81 97 PHE A N 1
ATOM 766 C CA . PHE A 1 97 ? -12.366 12.480 4.132 1.00 93.81 97 PHE A CA 1
ATOM 767 C C . PHE A 1 97 ? -13.495 11.461 4.336 1.00 93.81 97 PHE A C 1
ATOM 769 O O . PHE A 1 97 ? -14.277 11.526 5.289 1.00 93.81 97 PHE A O 1
ATOM 776 N N . SER A 1 98 ? -13.570 10.487 3.429 1.00 91.31 98 SER A N 1
ATOM 777 C CA . SER A 1 98 ? -14.424 9.314 3.571 1.00 91.31 98 SER A CA 1
ATOM 778 C C . SER A 1 98 ? -13.818 8.143 2.809 1.00 91.31 98 SER A C 1
ATOM 780 O O . SER A 1 98 ? -13.888 8.099 1.583 1.00 91.31 98 SER A O 1
ATOM 782 N N . ALA A 1 99 ? -13.305 7.153 3.542 1.00 90.81 99 ALA A N 1
ATOM 783 C CA . ALA A 1 99 ? -12.715 5.946 2.959 1.00 90.81 99 ALA A CA 1
ATOM 784 C C . ALA A 1 99 ? -13.662 5.235 1.972 1.00 90.81 99 ALA A C 1
ATOM 786 O O . ALA A 1 99 ? -13.241 4.753 0.929 1.00 90.81 99 ALA A O 1
ATOM 787 N N . THR A 1 100 ? -14.968 5.224 2.259 1.00 89.12 100 THR A N 1
ATOM 788 C CA . THR A 1 100 ? -15.987 4.593 1.398 1.00 89.12 100 THR A CA 1
ATOM 789 C C . THR A 1 100 ? -16.240 5.317 0.073 1.00 89.12 100 THR A C 1
ATOM 791 O O . THR A 1 100 ? -16.946 4.784 -0.777 1.00 89.12 100 THR A O 1
ATOM 794 N N . ARG A 1 101 ? -15.728 6.543 -0.091 1.00 90.38 101 ARG A N 1
ATOM 795 C CA . ARG A 1 101 ? -15.894 7.367 -1.298 1.00 90.38 101 ARG A CA 1
ATOM 796 C C . ARG A 1 101 ? -14.618 7.462 -2.131 1.00 90.38 101 ARG A C 1
ATOM 798 O O . ARG A 1 101 ? -14.618 8.184 -3.124 1.00 90.38 101 ARG A O 1
ATOM 805 N N . LEU A 1 102 ? -13.549 6.777 -1.728 1.00 92.31 102 LEU A N 1
ATOM 806 C CA . LEU A 1 102 ? -12.298 6.800 -2.470 1.00 92.31 102 LEU A CA 1
ATOM 807 C C . LEU A 1 102 ? -12.474 6.092 -3.828 1.00 92.31 102 LEU A C 1
ATOM 809 O O . LEU A 1 102 ? -12.959 4.959 -3.866 1.00 92.31 102 LEU A O 1
ATOM 813 N N . PRO A 1 103 ? -12.089 6.736 -4.946 1.00 91.62 103 PRO A N 1
ATOM 814 C CA . PRO A 1 103 ? -12.080 6.111 -6.270 1.00 91.62 103 PRO A CA 1
ATOM 815 C C . PRO A 1 103 ? -10.849 5.212 -6.498 1.00 91.62 103 PRO A C 1
ATOM 817 O O . PRO A 1 103 ? -10.799 4.466 -7.473 1.00 91.62 103 PRO A O 1
ATOM 820 N N . THR A 1 104 ? -9.850 5.303 -5.619 1.00 90.25 104 THR A N 1
ATOM 821 C CA . THR A 1 104 ? -8.627 4.486 -5.567 1.00 90.25 104 THR A CA 1
ATOM 822 C C . THR A 1 104 ? -8.492 3.862 -4.173 1.00 90.25 104 THR A C 1
ATOM 824 O O . THR A 1 104 ? -9.346 4.068 -3.314 1.00 90.25 104 THR A O 1
ATOM 827 N N . GLU A 1 105 ? -7.428 3.095 -3.909 1.00 88.75 105 GLU A N 1
ATOM 828 C CA . GLU A 1 105 ? -7.168 2.610 -2.542 1.00 88.75 105 GLU A CA 1
ATOM 829 C C . GLU A 1 105 ? -6.740 3.736 -1.572 1.00 88.75 105 GLU A C 1
ATOM 831 O O . GLU A 1 105 ? -6.893 3.593 -0.357 1.00 88.75 105 GLU A O 1
ATOM 836 N N . GLY A 1 106 ? -6.244 4.855 -2.114 1.00 92.62 106 GLY A N 1
ATOM 837 C CA . GLY A 1 106 ? -5.680 5.986 -1.379 1.00 92.62 106 GLY A CA 1
ATOM 838 C C . GLY A 1 106 ? -4.311 5.705 -0.741 1.00 92.62 106 GLY A C 1
ATOM 839 O O . GLY A 1 106 ? -3.812 4.575 -0.752 1.00 92.62 106 GLY A O 1
ATOM 840 N N . ALA A 1 107 ? -3.713 6.724 -0.128 1.00 95.31 107 ALA A N 1
ATOM 841 C CA . ALA A 1 107 ? -2.522 6.587 0.703 1.00 95.31 107 ALA A CA 1
ATOM 842 C C . ALA A 1 107 ? -2.904 6.122 2.114 1.00 95.31 107 ALA A C 1
ATOM 844 O O . ALA A 1 107 ? -3.561 6.835 2.876 1.00 95.31 107 ALA A O 1
ATOM 845 N N . TYR A 1 108 ? -2.473 4.918 2.487 1.00 96.56 108 TYR A N 1
ATOM 846 C CA . TYR A 1 108 ? -2.738 4.372 3.818 1.00 96.56 108 TYR A CA 1
ATOM 847 C C . TYR A 1 108 ? -1.612 3.487 4.359 1.00 96.56 108 TYR A C 1
ATOM 849 O O . TYR A 1 108 ? -0.838 2.889 3.600 1.00 96.56 108 TYR A O 1
ATOM 857 N N . ALA A 1 109 ? -1.597 3.354 5.687 1.00 97.56 109 ALA A N 1
ATOM 858 C CA . ALA A 1 109 ? -0.956 2.271 6.423 1.00 97.56 109 ALA A CA 1
ATOM 859 C C . ALA A 1 109 ? -2.024 1.432 7.139 1.00 97.56 109 ALA A C 1
ATOM 861 O O . ALA A 1 109 ? -2.891 1.955 7.838 1.00 97.56 109 ALA A O 1
ATOM 862 N N . ALA A 1 110 ? -1.979 0.120 6.948 1.00 97.31 110 ALA A N 1
ATOM 863 C CA . ALA A 1 110 ? -2.893 -0.838 7.544 1.00 97.31 110 ALA A CA 1
ATOM 864 C C . ALA A 1 110 ? -2.131 -1.722 8.528 1.00 97.31 110 ALA A C 1
ATOM 866 O O . ALA A 1 110 ? -1.118 -2.324 8.172 1.00 97.31 110 ALA A O 1
ATOM 867 N N . LEU A 1 111 ? -2.630 -1.824 9.756 1.00 98.06 111 LEU A N 1
ATOM 868 C CA . LEU A 1 111 ? -2.090 -2.708 10.781 1.00 98.06 111 LEU A CA 1
ATOM 869 C C . LEU A 1 111 ? -3.182 -3.687 11.208 1.00 98.06 111 LEU A C 1
ATOM 871 O O . LEU A 1 111 ? -4.339 -3.312 11.377 1.00 98.06 111 LEU A O 1
ATOM 875 N N . ILE A 1 112 ? -2.832 -4.954 11.387 1.00 98.19 112 ILE A N 1
ATOM 876 C CA . ILE A 1 112 ? -3.738 -5.989 11.877 1.00 98.19 112 ILE A CA 1
ATOM 877 C C . ILE A 1 112 ? -3.142 -6.543 13.164 1.00 98.19 112 ILE A C 1
ATOM 879 O O . ILE A 1 112 ? -2.114 -7.222 13.137 1.00 98.19 112 ILE A O 1
ATOM 883 N N . ALA A 1 113 ? -3.805 -6.248 14.279 1.00 98.12 113 ALA A N 1
ATOM 884 C CA . ALA A 1 113 ? -3.497 -6.801 15.587 1.00 98.12 113 ALA A CA 1
ATOM 885 C C . ALA A 1 113 ? -4.277 -8.105 15.772 1.00 98.12 113 ALA A C 1
ATOM 887 O O . ALA A 1 113 ? -5.508 -8.106 15.774 1.00 98.12 113 ALA A O 1
ATOM 888 N N . VAL A 1 114 ? -3.567 -9.218 15.914 1.00 98.25 114 VAL A N 1
ATOM 889 C CA . VAL A 1 114 ? -4.131 -10.556 16.112 1.00 98.25 114 VAL A CA 1
ATOM 890 C C . VAL A 1 114 ? -3.855 -10.984 17.545 1.00 98.25 114 VAL A C 1
ATOM 892 O O . VAL A 1 114 ? -2.702 -11.021 17.952 1.00 98.25 114 VAL A O 1
ATOM 895 N N . ALA A 1 115 ? -4.882 -11.329 18.317 1.00 97.88 115 ALA A N 1
ATOM 896 C CA . ALA A 1 115 ? -4.696 -11.787 19.694 1.00 97.88 115 ALA A CA 1
ATOM 897 C C . ALA A 1 115 ? -3.861 -13.081 19.760 1.00 97.88 115 ALA A C 1
ATOM 899 O O . ALA A 1 115 ? -3.868 -13.866 18.816 1.00 97.88 115 ALA A O 1
ATOM 900 N N . ALA A 1 116 ? -3.179 -13.351 20.874 1.00 95.25 116 ALA A N 1
ATOM 901 C CA . ALA A 1 116 ? -2.476 -14.613 21.129 1.00 95.25 116 ALA A CA 1
ATOM 902 C C . ALA A 1 116 ? -3.446 -15.809 21.142 1.00 95.25 116 ALA A C 1
ATOM 904 O O . ALA A 1 116 ? -4.626 -15.645 21.435 1.00 95.25 116 ALA A O 1
ATOM 905 N N . GLU A 1 117 ? -2.997 -17.012 20.764 1.00 91.38 117 GLU A N 1
ATOM 906 C CA . GLU A 1 117 ? -3.841 -18.211 20.559 1.00 91.38 117 GLU A CA 1
ATOM 907 C C . GLU A 1 117 ? -4.899 -18.449 21.650 1.00 91.38 117 GLU A C 1
ATOM 909 O O . GLU A 1 117 ? -4.623 -18.366 22.841 1.00 91.38 117 GLU A O 1
ATOM 914 N N . GLY A 1 118 ? -6.148 -18.672 21.226 1.00 89.81 118 GLY A N 1
ATOM 915 C CA . GLY A 1 118 ? -7.293 -18.862 22.124 1.00 89.81 118 GLY A CA 1
ATOM 916 C C . GLY A 1 118 ? -7.845 -17.597 22.799 1.00 89.81 118 GLY A C 1
ATOM 917 O O . GLY A 1 118 ? -8.944 -17.666 23.344 1.00 89.81 118 GLY A O 1
ATOM 918 N N . LYS A 1 119 ? -7.148 -16.453 22.733 1.00 95.56 119 LYS A N 1
ATOM 919 C CA . LYS A 1 119 ? -7.599 -15.162 23.287 1.00 95.56 119 LYS A CA 1
ATOM 920 C C . LYS A 1 119 ? -8.359 -14.297 22.272 1.00 95.56 119 LYS A C 1
ATOM 922 O O . LYS A 1 119 ? -8.331 -14.556 21.059 1.00 95.56 119 LYS A O 1
ATOM 927 N N . SER A 1 120 ? -9.019 -13.261 22.786 1.00 96.94 120 SER A N 1
ATOM 928 C CA . SER A 1 120 ? -9.744 -12.236 22.035 1.00 96.94 120 SER A CA 1
ATOM 929 C C . SER A 1 120 ? -8.959 -10.925 22.002 1.00 96.94 120 SER A C 1
ATOM 931 O O . SER A 1 120 ? -8.339 -10.530 22.984 1.00 96.94 120 SER A O 1
ATOM 933 N N . VAL A 1 121 ? -9.040 -10.190 20.893 1.00 96.94 121 VAL A N 1
ATOM 934 C CA . VAL A 1 121 ? -8.477 -8.830 20.794 1.00 96.94 121 VAL A CA 1
ATOM 935 C C . VAL A 1 121 ? -9.256 -7.824 21.653 1.00 96.94 121 VAL A C 1
ATOM 937 O O . VAL A 1 121 ? -8.767 -6.738 21.936 1.00 96.94 121 VAL A O 1
ATOM 940 N N . LEU A 1 122 ? -10.469 -8.198 22.073 1.00 95.75 122 LEU A N 1
ATOM 941 C CA . LEU A 1 122 ? -11.330 -7.418 22.964 1.00 95.75 122 LEU A CA 1
ATOM 942 C C . LEU A 1 122 ? -11.036 -7.679 24.455 1.00 95.75 122 LEU A C 1
ATOM 944 O O . LEU A 1 122 ? -11.652 -7.047 25.310 1.00 95.75 122 LEU A O 1
ATOM 948 N N . ASP A 1 123 ? -10.127 -8.604 24.781 1.00 95.56 123 ASP A N 1
ATOM 949 C CA . ASP A 1 123 ? -9.691 -8.827 26.163 1.00 95.56 123 ASP A CA 1
ATOM 950 C C . ASP A 1 123 ? -8.857 -7.630 26.647 1.00 95.56 123 ASP A C 1
ATOM 952 O O . ASP A 1 123 ? -8.147 -7.006 25.862 1.00 95.56 123 ASP A O 1
ATOM 956 N N . SER A 1 124 ? -8.903 -7.312 27.945 1.00 93.94 124 SER A N 1
ATOM 957 C CA . SER A 1 124 ? -8.261 -6.106 28.499 1.00 93.94 124 SER A CA 1
ATOM 958 C C . SER A 1 124 ? -6.760 -6.010 28.203 1.00 93.94 124 SER A C 1
ATOM 960 O O . SER A 1 124 ? -6.267 -4.932 27.880 1.00 93.94 124 SER A O 1
ATOM 962 N N . GLU A 1 125 ? -6.048 -7.135 28.282 1.00 94.38 125 GLU A N 1
ATOM 963 C CA . GLU A 1 125 ? -4.613 -7.234 28.003 1.00 94.38 125 GLU A CA 1
ATOM 964 C C . GLU A 1 125 ? -4.315 -6.888 26.534 1.00 94.38 125 GLU A C 1
ATOM 966 O O . GLU A 1 125 ? -3.568 -5.950 26.254 1.00 94.38 125 GLU A O 1
ATOM 971 N N . ALA A 1 126 ? -4.980 -7.569 25.595 1.00 96.62 126 ALA A N 1
ATOM 972 C CA . ALA A 1 126 ? -4.814 -7.338 24.161 1.00 96.62 126 ALA A CA 1
ATOM 973 C C . ALA A 1 126 ? -5.266 -5.932 23.748 1.00 96.62 126 ALA A C 1
ATOM 975 O O . ALA A 1 126 ? -4.594 -5.271 22.959 1.00 96.62 126 ALA A O 1
ATOM 976 N N . TRP A 1 127 ? -6.368 -5.443 24.318 1.00 96.38 127 TRP A N 1
ATOM 977 C CA . TRP A 1 127 ? -6.877 -4.105 24.047 1.00 96.38 127 TRP A CA 1
ATOM 978 C C . TRP A 1 127 ? -5.902 -3.019 24.505 1.00 96.38 127 TRP A C 1
ATOM 980 O O . TRP A 1 127 ? -5.668 -2.062 23.775 1.00 96.38 127 TRP A O 1
ATOM 990 N N . SER A 1 128 ? -5.271 -3.182 25.673 1.00 95.19 128 SER A N 1
ATOM 991 C CA . SER A 1 128 ? -4.249 -2.239 26.143 1.00 95.19 128 SER A CA 1
ATOM 992 C C . SER A 1 128 ? -3.039 -2.169 25.202 1.00 95.19 128 SER A C 1
ATOM 994 O O . SER A 1 128 ? -2.525 -1.086 24.926 1.00 95.19 128 SER A O 1
ATOM 996 N N . GLU A 1 129 ? -2.630 -3.310 24.638 1.00 96.56 129 GLU A N 1
ATOM 997 C CA . GLU A 1 129 ? -1.554 -3.375 23.651 1.00 96.56 129 GLU A CA 1
ATOM 998 C C . GLU A 1 129 ? -1.962 -2.738 22.312 1.00 96.56 129 GLU A C 1
ATOM 1000 O O . GLU A 1 129 ? -1.154 -2.040 21.701 1.00 96.56 129 GLU A O 1
ATOM 1005 N N . VAL A 1 130 ? -3.222 -2.896 21.887 1.00 97.06 130 VAL A N 1
ATOM 1006 C CA . VAL A 1 130 ? -3.786 -2.211 20.710 1.00 97.06 130 VAL A CA 1
ATOM 1007 C C . VAL A 1 130 ? -3.780 -0.691 20.883 1.00 97.06 130 VAL A C 1
ATOM 1009 O O . VAL A 1 130 ? -3.436 0.020 19.944 1.00 97.06 130 VAL A O 1
ATOM 1012 N N . LEU A 1 131 ? -4.143 -0.178 22.062 1.00 95.75 131 LEU A N 1
ATOM 1013 C CA . LEU A 1 131 ? -4.129 1.267 22.321 1.00 95.75 131 LEU A CA 1
ATOM 1014 C C . LEU A 1 131 ? -2.701 1.824 22.294 1.00 95.75 131 LEU A C 1
ATOM 1016 O O . LEU A 1 131 ? -2.470 2.873 21.698 1.00 95.75 131 LEU A O 1
ATOM 1020 N N . ARG A 1 132 ? -1.731 1.086 22.850 1.00 95.19 132 ARG A N 1
ATOM 1021 C CA . ARG A 1 132 ? -0.307 1.446 22.769 1.00 95.19 132 ARG A CA 1
ATOM 1022 C C . ARG A 1 132 ? 0.215 1.425 21.328 1.00 95.19 132 ARG A C 1
ATOM 1024 O O . ARG A 1 132 ? 0.998 2.288 20.951 1.00 95.19 132 ARG A O 1
ATOM 1031 N N . LEU A 1 133 ? -0.233 0.461 20.519 1.00 96.38 133 LEU A N 1
ATOM 1032 C CA . LEU A 1 133 ? 0.074 0.405 19.089 1.00 96.38 133 LEU A CA 1
ATOM 1033 C C . LEU A 1 133 ? -0.476 1.632 18.343 1.00 96.38 133 LEU A C 1
ATOM 1035 O O . LEU A 1 133 ? 0.237 2.208 17.526 1.00 96.38 133 LEU A O 1
ATOM 1039 N N . ASP A 1 134 ? -1.720 2.037 18.622 1.00 95.50 134 ASP A N 1
ATOM 1040 C CA . ASP A 1 134 ? -2.329 3.225 18.007 1.00 95.50 134 ASP A CA 1
ATOM 1041 C C . ASP A 1 134 ? -1.584 4.513 18.377 1.00 95.50 134 ASP A C 1
ATOM 1043 O O . ASP A 1 134 ? -1.307 5.344 17.511 1.00 95.50 134 ASP A O 1
ATOM 1047 N N . GLU A 1 135 ? -1.211 4.655 19.649 1.00 93.88 135 GLU A N 1
ATOM 1048 C CA . GLU A 1 135 ? -0.446 5.799 20.144 1.00 93.88 135 GLU A CA 1
ATOM 1049 C C . GLU A 1 135 ? 0.921 5.924 19.453 1.00 93.88 135 GLU A C 1
ATOM 1051 O O . GLU A 1 135 ? 1.289 7.020 19.018 1.00 93.88 135 GLU A O 1
ATOM 1056 N N . GLU A 1 136 ? 1.641 4.814 19.268 1.00 94.25 136 GLU A N 1
ATOM 1057 C CA . GLU A 1 136 ? 2.928 4.811 18.561 1.00 94.25 136 GLU A CA 1
ATOM 1058 C C . GLU A 1 136 ? 2.780 5.305 17.114 1.00 94.25 136 GLU A C 1
ATOM 1060 O O . GLU A 1 136 ? 3.537 6.167 16.660 1.00 94.25 136 GLU A O 1
ATOM 1065 N N . VAL A 1 137 ? 1.774 4.814 16.378 1.00 95.19 137 VAL A N 1
ATOM 1066 C CA . VAL A 1 137 ? 1.568 5.216 14.976 1.00 95.19 137 VAL A CA 1
ATOM 1067 C C . VAL A 1 137 ? 1.186 6.696 14.883 1.00 95.19 137 VAL A C 1
ATOM 1069 O O . VAL A 1 137 ? 1.714 7.418 14.033 1.00 95.19 137 VAL A O 1
ATOM 1072 N N . ARG A 1 138 ? 0.311 7.178 15.776 1.00 93.06 138 ARG A N 1
ATOM 1073 C CA . ARG A 1 138 ? -0.113 8.589 15.825 1.00 93.06 138 ARG A CA 1
ATOM 1074 C C . ARG A 1 138 ? 1.045 9.538 16.113 1.00 93.06 138 ARG A C 1
ATOM 1076 O O . ARG A 1 138 ? 1.202 10.550 15.423 1.00 93.06 138 ARG A O 1
ATOM 1083 N N . THR A 1 139 ? 1.855 9.208 17.115 1.00 91.50 139 THR A N 1
ATOM 1084 C CA . THR A 1 139 ? 2.989 10.034 17.557 1.00 91.50 139 THR A CA 1
ATOM 1085 C C . THR A 1 139 ? 4.163 9.992 16.580 1.00 91.50 139 THR A C 1
ATOM 1087 O O . THR A 1 139 ? 4.876 10.989 16.451 1.00 91.50 139 THR A O 1
ATOM 1090 N N . SER A 1 140 ? 4.273 8.933 15.773 1.00 91.12 140 SER A N 1
ATOM 1091 C CA . SER A 1 140 ? 5.237 8.790 14.670 1.00 91.12 140 SER A CA 1
ATOM 1092 C C . SER A 1 140 ? 4.945 9.682 13.452 1.00 91.12 140 SER A C 1
ATOM 1094 O O . SER A 1 140 ? 5.317 9.374 12.325 1.00 91.12 140 SER A O 1
ATOM 1096 N N . GLY A 1 141 ? 4.282 10.825 13.644 1.00 90.94 141 GLY A N 1
ATOM 1097 C CA . GLY A 1 141 ? 4.070 11.844 12.616 1.00 90.94 141 GLY A CA 1
ATOM 1098 C C . GLY A 1 141 ? 2.783 11.716 11.798 1.00 90.94 141 GLY A C 1
ATOM 1099 O O . GLY A 1 141 ? 2.491 12.650 11.047 1.00 90.94 141 GLY A O 1
ATOM 1100 N N . TYR A 1 142 ? 1.992 10.653 11.988 1.00 95.25 142 TYR A N 1
ATOM 1101 C CA . TYR A 1 142 ? 0.702 10.454 11.312 1.00 95.25 142 TYR A CA 1
ATOM 1102 C C . TYR A 1 142 ? -0.261 11.632 11.518 1.00 95.25 142 TYR A C 1
ATOM 1104 O O . TYR A 1 142 ? -0.861 12.103 10.558 1.00 95.25 142 TYR A O 1
ATOM 1112 N N . GLU A 1 143 ? -0.355 12.184 12.732 1.00 93.62 143 GLU A N 1
ATOM 1113 C CA . GLU A 1 143 ? -1.290 13.277 13.075 1.00 93.62 143 GLU A CA 1
ATOM 1114 C C . GLU A 1 143 ? -1.135 14.544 12.204 1.00 93.62 143 GLU A C 1
ATOM 1116 O O . GLU A 1 143 ? -2.067 15.341 12.053 1.00 93.62 143 GLU A O 1
ATOM 1121 N N . ARG A 1 144 ? 0.042 14.747 11.595 1.00 94.00 144 ARG A N 1
ATOM 1122 C CA . ARG A 1 144 ? 0.292 15.876 10.684 1.00 94.00 144 ARG A CA 1
ATOM 1123 C C . ARG A 1 144 ? -0.220 15.626 9.267 1.00 94.00 144 ARG A C 1
ATOM 1125 O O . ARG A 1 144 ? -0.577 16.586 8.592 1.00 94.00 144 ARG A O 1
ATOM 1132 N N . LEU A 1 145 ? -0.240 14.368 8.835 1.00 96.44 145 LEU A N 1
ATOM 1133 C CA . LEU A 1 145 ? -0.490 13.951 7.451 1.00 96.44 145 LEU A CA 1
ATOM 1134 C C . LEU A 1 145 ? -1.821 13.211 7.278 1.00 96.44 145 LEU A C 1
ATOM 1136 O O . LEU A 1 145 ? -2.229 12.938 6.154 1.00 96.44 145 LEU A O 1
ATOM 1140 N N . CYS A 1 146 ? -2.489 12.867 8.377 1.00 96.19 146 CYS A N 1
ATOM 1141 C CA . CYS A 1 146 ? -3.717 12.092 8.375 1.00 96.19 146 CYS A CA 1
ATOM 1142 C C . CYS A 1 146 ? -4.836 12.772 7.580 1.00 96.19 146 CYS A C 1
ATOM 1144 O O . CYS A 1 146 ? -4.996 13.998 7.603 1.00 96.19 146 CYS A O 1
ATOM 1146 N N . ALA A 1 147 ? -5.672 11.963 6.941 1.00 96.06 147 ALA A N 1
ATOM 1147 C CA . ALA A 1 147 ? -6.920 12.436 6.375 1.00 96.06 147 ALA A CA 1
ATOM 1148 C C . ALA A 1 147 ? -7.890 12.841 7.501 1.00 96.06 147 ALA A C 1
ATOM 1150 O O . ALA A 1 147 ? -7.959 12.177 8.540 1.00 96.06 147 ALA A O 1
ATOM 1151 N N . ARG A 1 148 ? -8.624 13.941 7.324 1.00 95.19 148 ARG A N 1
ATOM 1152 C CA . ARG A 1 148 ? -9.419 14.601 8.365 1.00 95.19 148 ARG A CA 1
ATOM 1153 C C . ARG A 1 148 ? -10.916 14.527 8.098 1.00 95.19 148 ARG A C 1
ATOM 1155 O O . ARG A 1 148 ? -11.397 14.673 6.971 1.00 95.19 148 ARG A O 1
ATOM 1162 N N . ASN A 1 149 ? -11.661 14.350 9.182 1.00 89.44 149 ASN A N 1
ATOM 1163 C CA . ASN A 1 149 ? -13.115 14.308 9.165 1.00 89.44 149 ASN A CA 1
ATOM 1164 C C . ASN A 1 149 ? -13.730 15.712 9.083 1.00 89.44 149 ASN A C 1
ATOM 1166 O O . ASN A 1 149 ? -13.210 16.684 9.628 1.00 89.44 149 ASN A O 1
ATOM 1170 N N . ALA A 1 150 ? -14.919 15.791 8.481 1.00 84.94 150 ALA A N 1
ATOM 1171 C CA . ALA A 1 150 ? -15.649 17.048 8.300 1.00 84.94 150 ALA A CA 1
ATOM 1172 C C . ALA A 1 150 ? -16.258 17.639 9.577 1.00 84.94 150 ALA A C 1
ATOM 1174 O O . ALA A 1 150 ? -16.663 18.800 9.570 1.00 84.94 150 ALA A O 1
ATOM 1175 N N . THR A 1 151 ? -16.408 16.843 10.634 1.00 82.00 151 THR A N 1
ATOM 1176 C CA . THR A 1 151 ? -17.142 17.227 11.847 1.00 82.00 151 THR A CA 1
ATOM 1177 C C . THR A 1 151 ? -16.308 18.066 12.805 1.00 82.00 151 THR A C 1
ATOM 1179 O O . THR A 1 151 ? -16.803 19.051 13.341 1.00 82.00 151 THR A O 1
ATOM 1182 N N . ASP A 1 152 ? -15.058 17.675 13.018 1.00 83.31 152 ASP A N 1
ATOM 1183 C CA . ASP A 1 152 ? -14.158 18.221 14.038 1.00 83.31 152 ASP A CA 1
ATOM 1184 C C . ASP A 1 152 ? -12.776 18.590 13.476 1.00 83.31 152 ASP A C 1
ATOM 1186 O O . ASP A 1 152 ? -11.957 19.167 14.189 1.00 83.31 152 ASP A O 1
ATOM 1190 N N . GLY A 1 153 ? -12.504 18.272 12.205 1.00 85.38 153 GLY A N 1
ATOM 1191 C CA . GLY A 1 153 ? -11.186 18.439 11.602 1.00 85.38 153 GLY A CA 1
ATOM 1192 C C . GLY A 1 153 ? -10.121 17.518 12.203 1.00 85.38 153 GLY A C 1
ATOM 1193 O O . GLY A 1 153 ? -8.939 17.713 11.922 1.00 85.38 153 GLY A O 1
ATOM 1194 N N . ALA A 1 154 ? -10.500 16.538 13.028 1.00 90.50 154 ALA A N 1
ATOM 1195 C CA . ALA A 1 154 ? -9.581 15.554 13.586 1.00 90.50 154 ALA A CA 1
ATOM 1196 C C . ALA A 1 154 ? -9.242 14.480 12.544 1.00 90.50 154 ALA A C 1
ATOM 1198 O O . ALA A 1 154 ? -9.957 14.312 11.551 1.00 90.50 154 ALA A O 1
ATOM 1199 N N . CYS A 1 155 ? -8.155 13.739 12.773 1.00 93.19 155 CYS A N 1
ATOM 1200 C CA . CYS A 1 155 ? -7.819 12.586 11.945 1.00 93.19 155 CYS A CA 1
ATOM 1201 C C . CYS A 1 155 ? -8.975 11.581 11.903 1.00 93.19 155 CYS A C 1
ATOM 1203 O O . CYS A 1 155 ? -9.616 11.306 12.922 1.00 93.19 155 CYS A O 1
ATOM 1205 N N . SER A 1 156 ? -9.200 10.983 10.734 1.00 91.81 156 SER A N 1
ATOM 1206 C CA . SER A 1 156 ? -10.113 9.857 10.584 1.00 91.81 156 SER A CA 1
ATOM 1207 C C . SER A 1 156 ? -9.730 8.747 11.558 1.00 91.81 156 SER A C 1
ATOM 1209 O O . SER A 1 156 ? -8.557 8.379 11.658 1.00 91.81 156 SER A O 1
ATOM 1211 N N . SER A 1 157 ? -10.725 8.208 12.270 1.00 91.62 157 SER A N 1
ATOM 1212 C CA . SER A 1 157 ? -10.478 7.116 13.208 1.00 91.62 157 SER A CA 1
ATOM 1213 C C . SER A 1 157 ? -9.959 5.893 12.448 1.00 91.62 157 SER A C 1
ATOM 1215 O O . SER A 1 157 ? -10.610 5.474 11.482 1.00 91.62 157 SER A O 1
ATOM 1217 N N . PRO A 1 158 ? -8.832 5.293 12.873 1.00 94.12 158 PRO A N 1
ATOM 1218 C CA . PRO A 1 158 ? -8.282 4.136 12.188 1.00 94.12 158 PRO A CA 1
ATOM 1219 C C . PRO A 1 158 ? -9.114 2.871 12.412 1.00 94.12 158 PRO A C 1
ATOM 1221 O O . PRO A 1 158 ? -9.010 1.916 11.643 1.00 94.12 158 PRO A O 1
ATOM 1224 N N . ASN A 1 159 ? -9.977 2.852 13.432 1.00 94.44 159 ASN A N 1
ATOM 1225 C CA . ASN A 1 159 ? -10.960 1.796 13.637 1.00 94.44 159 ASN A CA 1
ATOM 1226 C C . ASN A 1 159 ? -12.185 2.337 14.400 1.00 94.44 159 ASN A C 1
ATOM 1228 O O . ASN A 1 159 ? -12.016 3.051 15.388 1.00 94.44 159 ASN A O 1
ATOM 1232 N N . PRO A 1 160 ? -13.423 1.981 14.012 1.00 91.81 160 PRO A N 1
ATOM 1233 C CA . PRO A 1 160 ? -14.635 2.480 14.672 1.00 91.81 160 PRO A CA 1
ATOM 1234 C C . PRO A 1 160 ? -14.788 2.076 16.148 1.00 91.81 160 PRO A C 1
ATOM 1236 O O . PRO A 1 160 ? -15.622 2.651 16.842 1.00 91.81 160 PRO A O 1
ATOM 1239 N N . LEU A 1 161 ? -14.039 1.076 16.620 1.00 92.56 161 LEU A N 1
ATOM 1240 C CA . LEU A 1 161 ? -14.033 0.621 18.011 1.00 92.56 161 LEU A CA 1
ATOM 1241 C C . LEU A 1 161 ? -12.989 1.334 18.873 1.00 92.56 161 LEU A C 1
ATOM 1243 O O . LEU A 1 161 ? -13.022 1.181 20.094 1.00 92.56 161 LEU A O 1
ATOM 1247 N N . LEU A 1 162 ? -12.061 2.082 18.267 1.00 90.88 162 LEU A N 1
ATOM 1248 C CA . LEU A 1 162 ? -11.060 2.807 19.034 1.00 90.88 162 LEU A CA 1
ATOM 1249 C C . LEU A 1 162 ? -11.692 4.009 19.747 1.00 90.88 162 LEU A C 1
ATOM 1251 O O . LEU A 1 162 ? -12.438 4.779 19.134 1.00 90.88 162 LEU A O 1
ATOM 1255 N N . PRO A 1 163 ? -11.399 4.185 21.042 1.00 82.38 163 PRO A N 1
ATOM 1256 C CA . PRO A 1 163 ? -11.872 5.324 21.804 1.00 82.38 163 PRO A CA 1
ATOM 1257 C C . PRO A 1 163 ? -11.139 6.600 21.378 1.00 82.38 163 PRO A C 1
ATOM 1259 O O . PRO A 1 163 ? -9.994 6.566 20.938 1.00 82.38 163 PRO A O 1
ATOM 1262 N N . ALA A 1 164 ? -11.757 7.756 21.620 1.00 71.19 164 ALA A N 1
ATOM 1263 C CA . ALA A 1 164 ? -11.054 9.039 21.530 1.00 71.19 164 ALA A CA 1
ATOM 1264 C C . ALA A 1 164 ? -9.991 9.214 22.639 1.00 71.19 164 ALA A C 1
ATOM 1266 O O . ALA A 1 164 ? -9.126 10.075 22.534 1.00 71.19 164 ALA A O 1
ATOM 1267 N N . ASN A 1 165 ? -10.067 8.414 23.711 1.00 70.06 165 ASN A N 1
ATOM 1268 C CA . ASN A 1 165 ? -9.141 8.438 24.840 1.00 70.06 165 ASN A CA 1
ATOM 1269 C C . ASN A 1 165 ? -8.401 7.094 24.948 1.00 70.06 165 ASN A C 1
ATOM 1271 O O . ASN A 1 165 ? -9.038 6.063 25.164 1.00 70.06 165 ASN A O 1
ATOM 1275 N N . ALA A 1 166 ? -7.068 7.123 24.873 1.00 68.44 166 ALA A N 1
ATOM 1276 C CA . ALA A 1 166 ? -6.173 5.957 24.837 1.00 68.44 166 ALA A CA 1
ATOM 1277 C C . ALA A 1 166 ? -6.175 5.076 26.107 1.00 68.44 166 ALA A C 1
ATOM 1279 O O . ALA A 1 166 ? -5.451 4.092 26.184 1.00 68.44 166 ALA A O 1
ATOM 1280 N N . THR A 1 167 ? -6.985 5.409 27.114 1.00 71.19 167 THR A N 1
ATOM 1281 C CA . THR A 1 167 ? -7.099 4.663 28.382 1.00 71.19 167 THR A CA 1
ATOM 1282 C C . THR A 1 167 ? -8.449 3.967 28.562 1.00 71.19 167 THR A C 1
ATOM 1284 O O . THR A 1 167 ? -8.713 3.387 29.616 1.00 71.19 167 THR A O 1
ATOM 1287 N N . ALA A 1 168 ? -9.333 4.024 27.561 1.00 81.06 168 ALA A N 1
ATOM 1288 C CA . ALA A 1 168 ? -10.659 3.434 27.688 1.00 81.06 168 ALA A CA 1
ATOM 1289 C C . ALA A 1 168 ? -10.617 1.899 27.642 1.00 81.06 168 ALA A C 1
ATOM 1291 O O . ALA A 1 168 ? -9.846 1.290 26.898 1.00 81.06 168 ALA A O 1
ATOM 1292 N N . ALA A 1 169 ? -11.501 1.276 2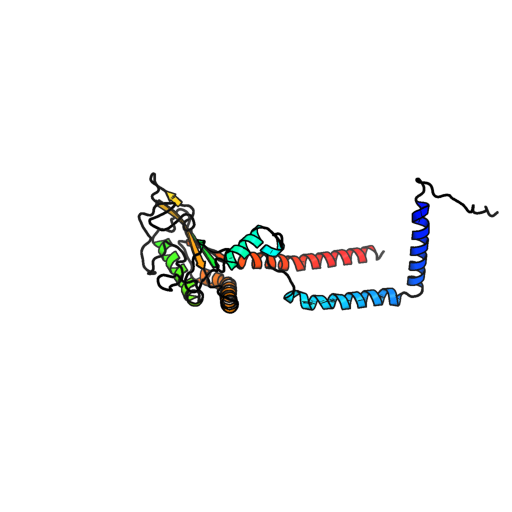8.423 1.00 86.31 169 ALA A N 1
ATOM 1293 C CA . ALA A 1 169 ? -11.706 -0.165 28.386 1.00 86.31 169 ALA A CA 1
ATOM 1294 C C . ALA A 1 169 ? -12.205 -0.630 27.008 1.00 86.31 169 ALA A C 1
ATOM 1296 O O . ALA A 1 169 ? -12.777 0.149 26.240 1.00 86.31 169 ALA A O 1
ATOM 1297 N N . ALA A 1 170 ? -12.016 -1.919 26.724 1.00 86.19 170 ALA A N 1
ATOM 1298 C CA . ALA A 1 170 ? -12.512 -2.526 25.500 1.00 86.19 170 ALA A CA 1
ATOM 1299 C C . ALA A 1 170 ? -14.039 -2.365 25.375 1.00 86.19 170 ALA A C 1
ATOM 1301 O O . ALA A 1 170 ? -14.758 -2.483 26.377 1.00 86.19 170 ALA A O 1
ATOM 1302 N N . PRO A 1 171 ? -14.556 -2.111 24.161 1.00 88.38 171 PRO A N 1
ATOM 1303 C CA . PRO A 1 171 ? -15.987 -1.974 23.940 1.00 88.38 171 PRO A CA 1
ATOM 1304 C C . PRO A 1 171 ? -16.723 -3.285 24.236 1.00 88.38 171 PRO A C 1
ATOM 1306 O O . PRO A 1 171 ? -16.311 -4.363 23.811 1.00 88.38 171 PRO A O 1
ATOM 1309 N N . GLN A 1 172 ? -17.844 -3.175 24.950 1.00 87.69 172 GLN A N 1
ATOM 1310 C CA . GLN A 1 172 ? -18.704 -4.298 25.329 1.00 87.69 172 GLN A CA 1
ATOM 1311 C C . GLN A 1 172 ? -20.033 -4.264 24.567 1.00 87.69 172 GLN A C 1
ATOM 1313 O O . GLN A 1 172 ? -20.402 -3.246 23.983 1.00 87.69 172 GLN A O 1
ATOM 1318 N N . ASN A 1 173 ? -20.768 -5.380 24.599 1.00 90.06 173 ASN A N 1
ATOM 1319 C CA . ASN A 1 173 ? -22.096 -5.525 23.991 1.00 90.06 173 ASN A CA 1
ATOM 1320 C C . ASN A 1 173 ? -22.137 -5.185 22.489 1.00 90.06 173 ASN A C 1
ATOM 1322 O O . ASN A 1 173 ? -23.123 -4.648 21.983 1.00 90.06 173 ASN A O 1
ATOM 1326 N N . LEU A 1 174 ? -21.077 -5.540 21.761 1.00 94.31 174 LEU A N 1
ATOM 1327 C CA . LEU A 1 174 ? -21.001 -5.362 20.314 1.00 94.31 174 LEU A CA 1
ATOM 1328 C C . LEU A 1 174 ? -21.902 -6.357 19.581 1.00 94.31 174 LEU A C 1
ATOM 1330 O O . LEU A 1 174 ? -22.016 -7.517 19.978 1.00 94.31 174 LEU A O 1
ATOM 1334 N N . THR A 1 175 ? -22.494 -5.915 18.478 1.00 94.75 175 THR A N 1
ATOM 1335 C CA . THR A 1 175 ? -23.227 -6.770 17.533 1.00 94.75 175 THR A CA 1
ATOM 1336 C C . THR A 1 175 ? -22.498 -6.821 16.190 1.00 94.75 175 THR A C 1
ATOM 1338 O O . THR A 1 175 ? -21.757 -5.903 15.837 1.00 94.75 175 THR A O 1
ATOM 1341 N N . TYR A 1 176 ? -22.635 -7.923 15.455 1.00 94.75 176 TYR A N 1
ATOM 1342 C CA . TYR A 1 176 ? -21.951 -8.136 14.176 1.00 94.75 176 TYR A CA 1
ATOM 1343 C C . TYR A 1 176 ? -22.959 -8.544 13.088 1.00 94.75 176 TYR A C 1
ATOM 1345 O O . TYR A 1 176 ? -23.870 -9.321 13.374 1.00 94.75 176 TYR A O 1
ATOM 1353 N N . PRO A 1 177 ? -22.833 -8.040 11.840 1.00 92.25 177 PRO A N 1
ATOM 1354 C CA . PRO A 1 177 ? -21.703 -7.287 11.273 1.00 92.25 177 PRO A CA 1
ATOM 1355 C C . PRO A 1 177 ? -21.708 -5.772 11.521 1.00 92.25 177 PRO A C 1
ATOM 1357 O O . PRO A 1 177 ? -20.764 -5.097 11.114 1.00 92.25 177 PRO A O 1
ATOM 1360 N N . GLY A 1 178 ? -22.729 -5.221 12.177 1.00 92.50 178 GLY A N 1
ATOM 1361 C CA . GLY A 1 178 ? -22.795 -3.801 12.528 1.00 92.50 178 GLY A CA 1
ATOM 1362 C C . GLY A 1 178 ? -23.221 -3.602 13.976 1.00 92.50 178 GLY A C 1
ATOM 1363 O O . GLY A 1 178 ? -24.063 -4.346 14.465 1.00 92.50 178 GLY A O 1
ATOM 1364 N N . SER A 1 179 ? -22.647 -2.589 14.627 1.00 90.88 179 SER A N 1
ATOM 1365 C CA . SER A 1 179 ? -22.942 -2.212 16.010 1.00 90.88 179 SER A CA 1
ATOM 1366 C C . SER A 1 179 ? -23.217 -0.711 16.077 1.00 90.88 179 SER A C 1
ATOM 1368 O O . SER A 1 179 ? -22.317 0.108 15.875 1.00 90.88 179 SER A O 1
ATOM 1370 N N . GLY A 1 180 ? -24.474 -0.336 16.325 1.00 88.19 180 GLY A N 1
ATOM 1371 C CA . GLY A 1 180 ? -24.918 1.056 16.217 1.00 88.19 180 GLY A CA 1
ATOM 1372 C C . GLY A 1 180 ? -24.786 1.578 14.781 1.00 88.19 180 GLY A C 1
ATOM 1373 O O . GLY A 1 180 ? -25.303 0.967 13.851 1.00 88.19 180 GLY A O 1
ATOM 1374 N N . ALA A 1 181 ? -24.084 2.700 14.599 1.00 85.25 181 ALA A N 1
ATOM 1375 C CA . ALA A 1 181 ? -23.804 3.281 13.280 1.00 85.25 181 ALA A CA 1
ATOM 1376 C C . ALA A 1 181 ? -22.537 2.712 12.604 1.00 85.25 181 ALA A C 1
ATOM 1378 O O . ALA A 1 181 ? -22.241 3.063 11.462 1.00 85.25 181 ALA A O 1
ATOM 1379 N N . SER A 1 182 ? -21.783 1.851 13.294 1.00 89.25 182 SER A N 1
ATOM 1380 C CA . SER A 1 182 ? -20.481 1.369 12.832 1.00 89.25 182 SER A CA 1
ATOM 1381 C C . SER A 1 182 ? -20.580 -0.005 12.182 1.00 89.25 182 SER A C 1
ATOM 1383 O O . SER A 1 182 ? -21.128 -0.947 12.759 1.00 89.25 182 SER A O 1
ATOM 1385 N N . PHE A 1 183 ? -19.983 -0.147 10.999 1.00 91.88 183 PHE A N 1
ATOM 1386 C CA . PHE A 1 183 ? -19.803 -1.439 10.346 1.00 91.88 183 PHE A CA 1
ATOM 1387 C C . PHE A 1 183 ? -18.520 -2.111 10.846 1.00 91.88 183 PHE A C 1
ATOM 1389 O O . PHE A 1 183 ? -17.426 -1.576 10.685 1.00 91.88 183 PHE A O 1
ATOM 1396 N N . LEU A 1 184 ? -18.652 -3.292 11.452 1.00 94.12 184 LEU A N 1
ATOM 1397 C CA . LEU A 1 184 ? -17.538 -4.041 12.037 1.00 94.12 184 LEU A CA 1
ATOM 1398 C C . LEU A 1 184 ? -16.980 -5.119 11.104 1.00 94.12 184 LEU A C 1
ATOM 1400 O O . LEU A 1 184 ? -15.939 -5.700 11.408 1.00 94.12 184 LEU A O 1
ATOM 1404 N N . GLY A 1 185 ? -17.626 -5.373 9.962 1.00 92.94 185 GLY A N 1
ATOM 1405 C CA . GLY A 1 185 ? -17.209 -6.409 9.013 1.00 92.94 185 GLY A CA 1
ATOM 1406 C C . GLY A 1 185 ? -15.804 -6.212 8.435 1.00 92.94 185 GLY A C 1
ATOM 1407 O O . GLY A 1 185 ? -15.128 -7.188 8.133 1.00 92.94 185 GLY A O 1
ATOM 1408 N N . THR A 1 186 ? -15.342 -4.965 8.330 1.00 91.25 186 THR A N 1
ATOM 1409 C CA . THR A 1 186 ? -13.972 -4.613 7.915 1.00 91.25 186 THR A CA 1
ATOM 1410 C C . THR A 1 186 ? -13.038 -4.314 9.088 1.00 91.25 186 THR A C 1
ATOM 1412 O O . THR A 1 186 ? -11.831 -4.200 8.880 1.00 91.25 186 THR A O 1
ATOM 1415 N N . ALA A 1 187 ? -13.578 -4.181 10.303 1.00 94.69 187 ALA A N 1
ATOM 1416 C CA . ALA A 1 187 ? -12.848 -3.780 11.504 1.00 94.69 187 ALA A CA 1
ATOM 1417 C C . ALA A 1 187 ? -12.381 -4.980 12.341 1.00 94.69 187 ALA A C 1
ATOM 1419 O O . ALA A 1 187 ? -11.293 -4.934 12.914 1.00 94.69 187 ALA A O 1
ATOM 1420 N N . LEU A 1 188 ? -13.192 -6.043 12.415 1.00 96.75 188 LEU A N 1
ATOM 1421 C CA . LEU A 1 188 ? -12.925 -7.249 13.200 1.00 96.75 188 LEU A CA 1
ATOM 1422 C C . LEU A 1 188 ? -12.746 -8.482 12.307 1.00 96.75 188 LEU A C 1
ATOM 1424 O O . LEU A 1 188 ? -13.470 -8.673 11.331 1.00 96.75 188 LEU A O 1
ATOM 1428 N N . GLY A 1 189 ? -11.818 -9.358 12.692 1.00 96.12 189 GLY A N 1
ATOM 1429 C CA . GLY A 1 189 ? -11.562 -10.650 12.052 1.00 96.12 189 GLY A CA 1
ATOM 1430 C C . GLY A 1 189 ? -11.709 -11.819 13.027 1.00 96.12 189 GLY A C 1
ATOM 1431 O O . GLY A 1 189 ? -11.472 -11.676 14.226 1.00 96.12 189 GLY A O 1
ATOM 1432 N N . GLY A 1 190 ? -12.100 -12.993 12.516 1.00 95.81 190 GLY A N 1
ATOM 1433 C CA . GLY A 1 190 ? -12.275 -14.210 13.323 1.00 95.81 190 GLY A CA 1
ATOM 1434 C C . GLY A 1 190 ? -13.285 -14.039 14.461 1.00 95.81 190 GLY A C 1
ATOM 1435 O O . GLY A 1 190 ? -13.000 -14.391 15.603 1.00 95.81 190 GLY A O 1
ATOM 1436 N N . VAL A 1 191 ? -14.430 -13.427 14.153 1.00 96.62 191 VAL A N 1
ATOM 1437 C CA . VAL A 1 191 ? -15.475 -13.091 15.125 1.00 96.62 191 VAL A CA 1
ATOM 1438 C C . VAL A 1 191 ? -16.267 -14.341 15.507 1.00 96.62 191 VAL A C 1
ATOM 1440 O O . VAL A 1 191 ? -16.762 -15.058 14.637 1.00 96.62 191 VAL A O 1
ATOM 1443 N N . ARG A 1 192 ? -16.421 -14.589 16.810 1.00 95.94 192 ARG A N 1
ATOM 1444 C CA . ARG A 1 192 ? -17.354 -15.580 17.358 1.00 95.94 192 ARG A CA 1
ATOM 1445 C C . ARG A 1 192 ? -18.557 -14.856 17.933 1.00 95.94 192 ARG A C 1
ATOM 1447 O O . ARG A 1 192 ? -18.411 -13.907 18.703 1.00 95.94 192 ARG A O 1
ATOM 1454 N N . MET A 1 193 ? -19.737 -15.322 17.552 1.00 95.44 193 MET A N 1
ATOM 1455 C CA . MET A 1 193 ? -21.005 -14.721 17.939 1.00 95.44 193 MET A CA 1
ATOM 1456 C C . MET A 1 193 ? -21.867 -15.718 18.699 1.00 95.44 193 MET A C 1
ATOM 1458 O O . MET A 1 193 ? -21.813 -16.924 18.445 1.00 95.44 193 MET A O 1
ATOM 1462 N N . GLU A 1 194 ? -22.693 -15.192 19.589 1.00 94.06 194 GLU A N 1
ATOM 1463 C CA . GLU A 1 194 ? -23.810 -15.912 20.184 1.00 94.06 194 GLU A CA 1
ATOM 1464 C C . GLU A 1 194 ? -25.029 -15.941 19.244 1.00 94.06 194 GLU A C 1
ATOM 1466 O O . GLU A 1 194 ? -25.139 -15.116 18.323 1.00 94.06 194 GLU A O 1
ATOM 1471 N N . PRO A 1 195 ? -25.981 -16.870 19.469 1.00 88.56 195 PRO A N 1
ATOM 1472 C CA . PRO A 1 195 ? -27.281 -16.833 18.809 1.00 88.56 195 PRO A CA 1
ATOM 1473 C C . PRO A 1 195 ? -27.965 -15.484 19.080 1.00 88.56 195 PRO A C 1
ATOM 1475 O O . PRO A 1 195 ? -28.309 -15.176 20.215 1.00 88.56 195 PRO A O 1
ATOM 1478 N N . GLY A 1 196 ? -28.133 -14.663 18.040 1.00 85.88 196 GLY A N 1
ATOM 1479 C CA . GLY A 1 196 ? -28.616 -13.279 18.162 1.00 85.88 196 GLY A CA 1
ATOM 1480 C C . GLY A 1 196 ? -27.633 -12.214 17.664 1.00 85.88 196 GLY A C 1
ATOM 1481 O O . GLY A 1 196 ? -27.992 -11.043 17.608 1.00 85.88 196 GLY A O 1
ATOM 1482 N N . GLY A 1 197 ? -26.419 -12.604 17.255 1.00 91.19 197 GLY A N 1
ATOM 1483 C CA . GLY A 1 197 ? -25.455 -11.701 16.608 1.00 91.19 197 GLY A CA 1
ATOM 1484 C C . GLY A 1 197 ? -24.611 -10.872 17.578 1.00 91.19 197 GLY A C 1
ATOM 1485 O O . GLY A 1 197 ? -23.860 -9.999 17.142 1.00 91.19 197 GLY A O 1
ATOM 1486 N N . GLN A 1 198 ? -24.707 -11.148 18.881 1.00 95.06 198 GLN A N 1
ATOM 1487 C CA . GLN A 1 198 ? -23.839 -10.573 19.906 1.00 95.06 198 GLN A CA 1
ATOM 1488 C C . GLN A 1 198 ? -22.419 -11.126 19.739 1.00 95.06 198 GLN A C 1
ATOM 1490 O O . GLN A 1 198 ? -22.224 -12.339 19.650 1.00 95.06 198 GLN A O 1
ATOM 1495 N N . VAL A 1 199 ? -21.422 -10.247 19.693 1.00 96.00 199 VAL A N 1
ATOM 1496 C CA . VAL A 1 199 ? -20.009 -10.622 19.623 1.00 96.00 199 VAL A CA 1
ATOM 1497 C C . VAL A 1 199 ? -19.553 -11.113 20.991 1.00 96.00 199 VAL A C 1
ATOM 1499 O O . VAL A 1 199 ? -19.591 -10.366 21.964 1.00 96.00 199 VAL A O 1
ATOM 1502 N N . VAL A 1 200 ? -19.081 -12.357 21.035 1.00 94.62 200 VAL A N 1
ATOM 1503 C CA . VAL A 1 200 ? -18.472 -12.967 22.225 1.00 94.62 200 VAL A CA 1
ATOM 1504 C C . VAL A 1 200 ? -16.966 -12.738 22.218 1.00 94.62 200 VAL A C 1
ATOM 1506 O O . VAL A 1 200 ? -16.372 -12.401 23.235 1.00 94.62 200 VAL A O 1
ATOM 1509 N N . SER A 1 201 ? -16.332 -12.920 21.060 1.00 95.81 201 SER A N 1
ATOM 1510 C CA . SER A 1 201 ? -14.901 -12.688 20.894 1.00 95.81 201 SER A CA 1
ATOM 1511 C C . SER A 1 201 ? -14.552 -12.351 19.452 1.00 95.81 201 SER A C 1
ATOM 1513 O O . SER A 1 201 ? -15.302 -12.651 18.521 1.00 95.81 201 SER A O 1
ATOM 1515 N N . ALA A 1 202 ? -13.394 -11.728 19.261 1.00 97.25 202 ALA A N 1
ATOM 1516 C CA . ALA A 1 202 ? -12.831 -11.473 17.945 1.00 97.25 202 ALA A CA 1
ATOM 1517 C C . ALA A 1 202 ? -11.335 -11.757 17.972 1.00 97.25 202 ALA A C 1
ATOM 1519 O O . ALA A 1 202 ? -10.637 -11.397 18.917 1.00 97.25 202 ALA A O 1
ATOM 1520 N N . ARG A 1 203 ? -10.835 -12.419 16.933 1.00 97.75 203 ARG A N 1
ATOM 1521 C CA . ARG A 1 203 ? -9.434 -12.826 16.859 1.00 97.75 203 ARG A CA 1
ATOM 1522 C C . ARG A 1 203 ? -8.505 -11.684 16.463 1.00 97.75 203 ARG A C 1
ATOM 1524 O O . ARG A 1 203 ? -7.358 -11.667 16.897 1.00 97.75 203 ARG A O 1
ATOM 1531 N N . ALA A 1 204 ? -8.978 -10.781 15.614 1.00 97.94 204 ALA A N 1
ATOM 1532 C CA . ALA A 1 204 ? -8.160 -9.721 15.051 1.00 97.94 204 ALA A CA 1
ATOM 1533 C C . ALA A 1 204 ? -8.910 -8.390 14.982 1.00 97.94 204 ALA A C 1
ATOM 1535 O O . ALA A 1 204 ? -10.127 -8.369 14.783 1.00 97.94 204 ALA A O 1
ATOM 1536 N N . LEU A 1 205 ? -8.160 -7.297 15.092 1.00 97.94 205 LEU A N 1
ATOM 1537 C CA . LEU A 1 205 ? -8.608 -5.927 14.879 1.00 97.94 205 LEU A CA 1
ATOM 1538 C C . LEU A 1 205 ? -7.759 -5.299 13.769 1.00 97.94 205 LEU A C 1
ATOM 1540 O O . LEU A 1 205 ? -6.530 -5.354 13.819 1.00 97.94 205 LEU A O 1
ATOM 1544 N N . LYS A 1 206 ? -8.411 -4.703 12.773 1.00 97.81 206 LYS A N 1
ATOM 1545 C CA . LYS A 1 206 ? -7.753 -4.004 11.665 1.00 97.81 206 LYS A CA 1
ATOM 1546 C C . LYS A 1 206 ? -7.786 -2.493 11.893 1.00 97.81 206 LYS A C 1
ATOM 1548 O O . LYS A 1 206 ? -8.862 -1.922 12.036 1.00 97.81 206 LYS A O 1
ATOM 1553 N N . LEU A 1 207 ? -6.625 -1.855 11.893 1.00 97.62 207 LEU A N 1
ATOM 1554 C CA . LEU A 1 207 ? -6.426 -0.412 12.009 1.00 97.62 207 LEU A CA 1
ATOM 1555 C C . LEU A 1 207 ? -6.032 0.148 10.636 1.00 97.62 207 LEU A C 1
ATOM 1557 O O . LEU A 1 207 ? -5.134 -0.391 9.989 1.00 97.62 207 LEU A O 1
ATOM 1561 N N . MET A 1 208 ? -6.712 1.198 10.180 1.00 96.62 208 MET A N 1
ATOM 1562 C CA . MET A 1 208 ? -6.528 1.820 8.864 1.00 96.62 208 MET A CA 1
ATOM 1563 C C . MET A 1 208 ? -6.194 3.306 8.999 1.00 96.62 208 MET A C 1
ATOM 1565 O O . MET A 1 208 ? -7.077 4.134 9.202 1.00 96.62 208 MET A O 1
ATOM 1569 N N . TYR A 1 209 ? -4.922 3.649 8.845 1.00 97.12 209 TYR A N 1
ATOM 1570 C CA . TYR A 1 209 ? -4.408 5.013 8.931 1.00 97.12 209 TYR A CA 1
ATOM 1571 C C . TYR A 1 209 ? -4.369 5.631 7.536 1.00 97.12 209 TYR A C 1
ATOM 1573 O O . TYR A 1 209 ? -3.462 5.338 6.758 1.00 97.12 209 TYR A O 1
ATOM 1581 N N . TYR A 1 210 ? -5.362 6.457 7.211 1.00 97.06 210 TYR A N 1
ATOM 1582 C CA . TYR A 1 210 ? -5.446 7.151 5.925 1.00 97.06 210 TYR A CA 1
ATOM 1583 C C . TYR A 1 210 ? -4.711 8.489 5.968 1.00 97.06 210 TYR A C 1
ATOM 1585 O O . TYR A 1 210 ? -4.808 9.229 6.947 1.00 97.06 210 TYR A O 1
ATOM 1593 N N . LEU A 1 211 ? -3.997 8.805 4.894 1.00 97.25 211 LEU A N 1
ATOM 1594 C CA . LEU A 1 211 ? -3.190 10.010 4.734 1.00 97.25 211 LEU A CA 1
ATOM 1595 C C . LEU A 1 211 ? -3.793 10.916 3.657 1.00 97.25 211 LEU A C 1
ATOM 1597 O O . LEU A 1 211 ? -4.616 10.478 2.858 1.00 97.25 211 LEU A O 1
ATOM 1601 N N . GLN A 1 212 ? -3.385 12.181 3.648 1.00 96.12 212 GLN A N 1
ATOM 1602 C CA . GLN A 1 212 ? -3.839 13.158 2.662 1.00 96.12 212 GLN A CA 1
ATOM 1603 C C . GLN A 1 212 ? -3.121 12.990 1.323 1.00 96.12 212 GLN A C 1
ATOM 1605 O O . GLN A 1 212 ? -1.894 12.860 1.282 1.00 96.12 212 GLN A O 1
ATOM 1610 N N . GLU A 1 213 ? -3.875 13.100 0.232 1.00 93.94 213 GLU A N 1
ATOM 1611 C CA . GLU A 1 213 ? -3.344 13.139 -1.136 1.00 93.94 213 GLU A CA 1
ATOM 1612 C C . GLU A 1 213 ? -3.814 14.382 -1.909 1.00 93.94 213 GLU A C 1
ATOM 1614 O O . GLU A 1 213 ? -3.745 14.429 -3.138 1.00 93.94 213 GLU A O 1
ATOM 1619 N N . ASP A 1 214 ? -4.266 15.418 -1.191 1.00 92.62 214 ASP A N 1
ATOM 1620 C CA . ASP A 1 214 ? -4.724 16.681 -1.774 1.00 92.62 214 ASP A CA 1
ATOM 1621 C C . ASP A 1 214 ? -3.559 17.442 -2.441 1.00 92.62 214 ASP A C 1
ATOM 1623 O O . ASP A 1 214 ? -2.898 18.300 -1.852 1.00 92.62 214 ASP A O 1
ATOM 1627 N N . GLY A 1 215 ? -3.309 17.130 -3.711 1.00 91.19 215 GLY A N 1
ATOM 1628 C CA . GLY A 1 215 ? -2.264 17.751 -4.517 1.00 91.19 215 GLY A CA 1
ATOM 1629 C C . GLY A 1 215 ? -0.875 17.111 -4.361 1.00 91.19 215 GLY A C 1
ATOM 1630 O O . GLY A 1 215 ? -0.651 16.235 -3.525 1.00 91.19 215 GLY A O 1
ATOM 1631 N N . PRO A 1 216 ? 0.091 17.542 -5.193 1.00 93.19 216 PRO A N 1
ATOM 1632 C CA . PRO A 1 216 ? 1.378 16.859 -5.332 1.00 93.19 216 PRO A CA 1
ATOM 1633 C C . PRO A 1 216 ? 2.258 16.946 -4.079 1.00 93.19 216 PRO A C 1
ATOM 1635 O O . PRO A 1 216 ? 3.006 16.016 -3.798 1.00 93.19 216 PRO A O 1
ATOM 1638 N N . GLU A 1 217 ? 2.176 18.042 -3.321 1.00 94.69 217 GLU A N 1
ATOM 1639 C CA . GLU A 1 217 ? 2.981 18.235 -2.110 1.00 94.69 217 GLU A CA 1
ATOM 1640 C C . GLU A 1 217 ? 2.508 17.331 -0.964 1.00 94.69 217 GLU A C 1
ATOM 1642 O O . GLU A 1 217 ? 3.322 16.628 -0.366 1.00 94.69 217 GLU A O 1
ATOM 1647 N N . ALA A 1 218 ? 1.193 17.283 -0.709 1.00 94.75 218 ALA A N 1
ATOM 1648 C CA . ALA A 1 218 ? 0.611 16.403 0.304 1.00 94.75 218 ALA A CA 1
ATOM 1649 C C . ALA A 1 218 ? 0.853 14.927 -0.040 1.00 94.75 218 ALA A C 1
ATOM 1651 O O . ALA A 1 218 ? 1.331 14.173 0.805 1.00 94.75 218 ALA A O 1
ATOM 1652 N N . ALA A 1 219 ? 0.633 14.537 -1.301 1.00 94.81 219 ALA A N 1
ATOM 1653 C CA . ALA A 1 219 ? 0.904 13.179 -1.768 1.00 94.81 219 ALA A CA 1
ATOM 1654 C C . ALA A 1 219 ? 2.386 12.789 -1.603 1.00 94.81 219 ALA A C 1
ATOM 1656 O O . ALA A 1 219 ? 2.688 11.684 -1.150 1.00 94.81 219 ALA A O 1
ATOM 1657 N N . ALA A 1 220 ? 3.324 13.695 -1.909 1.00 95.88 220 ALA A N 1
ATOM 1658 C CA . ALA A 1 220 ? 4.753 13.449 -1.715 1.00 95.88 220 ALA A CA 1
ATOM 1659 C C . ALA A 1 220 ? 5.125 13.295 -0.230 1.00 95.88 220 ALA A C 1
ATOM 1661 O O . ALA A 1 220 ? 5.878 12.384 0.115 1.00 95.88 220 ALA A O 1
ATOM 1662 N N . ALA A 1 221 ? 4.574 14.134 0.653 1.00 96.81 221 ALA A N 1
ATOM 1663 C CA . ALA A 1 221 ? 4.805 14.044 2.094 1.00 96.81 221 ALA A CA 1
ATOM 1664 C C . ALA A 1 221 ? 4.231 12.746 2.692 1.00 96.81 221 ALA A C 1
ATOM 1666 O O . ALA A 1 221 ? 4.918 12.056 3.448 1.00 96.81 221 ALA A O 1
ATOM 1667 N N . SER A 1 222 ? 3.006 12.376 2.309 1.00 97.06 222 SER A N 1
ATOM 1668 C CA . SER A 1 222 ? 2.364 11.114 2.696 1.00 97.06 222 SER A CA 1
ATOM 1669 C C . SER A 1 222 ? 3.162 9.909 2.210 1.00 97.06 222 SER A C 1
ATOM 1671 O O . SER A 1 222 ? 3.429 8.988 2.983 1.00 97.06 222 SER A O 1
ATOM 1673 N N . ARG A 1 223 ? 3.629 9.937 0.957 1.00 95.94 223 ARG A N 1
ATOM 1674 C CA . ARG A 1 223 ? 4.502 8.897 0.408 1.00 95.94 223 ARG A CA 1
ATOM 1675 C C . ARG A 1 223 ? 5.807 8.778 1.192 1.00 95.94 223 ARG A C 1
ATOM 1677 O O . ARG A 1 223 ? 6.180 7.668 1.559 1.00 95.94 223 ARG A O 1
ATOM 1684 N N . GLN A 1 224 ? 6.481 9.893 1.469 1.00 96.75 224 GLN A N 1
ATOM 1685 C CA . GLN A 1 224 ? 7.728 9.894 2.234 1.00 96.75 224 GLN A CA 1
ATOM 1686 C C . GLN A 1 224 ? 7.525 9.298 3.632 1.00 96.75 224 GLN A C 1
ATOM 1688 O O . GLN A 1 224 ? 8.333 8.488 4.078 1.00 96.75 224 GLN A O 1
ATOM 1693 N N . TRP A 1 225 ? 6.425 9.648 4.303 1.00 97.50 225 TRP A N 1
ATOM 1694 C CA . TRP A 1 225 ? 6.089 9.066 5.600 1.00 97.50 225 TRP A CA 1
ATOM 1695 C C . TRP A 1 225 ? 5.873 7.554 5.517 1.00 97.50 225 TRP A C 1
ATOM 1697 O O . TRP A 1 225 ? 6.384 6.829 6.363 1.00 97.50 225 TRP A O 1
ATOM 1707 N N . LEU A 1 226 ? 5.182 7.058 4.485 1.00 97.50 226 LEU A N 1
ATOM 1708 C CA . LEU A 1 226 ? 4.988 5.619 4.277 1.00 97.50 226 LEU A CA 1
ATOM 1709 C C . LEU A 1 226 ? 6.306 4.880 4.001 1.00 97.50 226 LEU A C 1
ATOM 1711 O O . LEU A 1 226 ? 6.480 3.756 4.471 1.00 97.50 226 LEU A O 1
ATOM 1715 N N . GLU A 1 227 ? 7.232 5.491 3.258 1.00 95.75 227 GLU A N 1
ATOM 1716 C CA . GLU A 1 227 ? 8.571 4.937 3.020 1.00 95.75 227 GLU A CA 1
ATOM 1717 C C . GLU A 1 227 ? 9.376 4.849 4.326 1.00 95.75 227 GLU A C 1
ATOM 1719 O O . GLU A 1 227 ? 9.926 3.788 4.627 1.00 95.75 227 GLU A O 1
ATOM 1724 N N . SER A 1 228 ? 9.383 5.913 5.137 1.00 95.62 228 SER A N 1
ATOM 1725 C CA . SER A 1 228 ? 10.002 5.906 6.471 1.00 95.62 228 SER A CA 1
ATOM 1726 C C . SER A 1 228 ? 9.334 4.904 7.415 1.00 95.62 228 SER A C 1
ATOM 1728 O O . SER A 1 228 ? 10.027 4.150 8.093 1.00 95.62 228 SER A O 1
ATOM 1730 N N . PHE A 1 229 ? 8.000 4.825 7.412 1.00 96.12 229 PHE A N 1
ATOM 1731 C CA . PHE A 1 229 ? 7.239 3.869 8.215 1.00 96.12 229 PHE A CA 1
ATOM 1732 C C . PHE A 1 229 ? 7.672 2.431 7.911 1.00 96.12 229 PHE A C 1
ATOM 1734 O O . PHE A 1 229 ? 7.994 1.682 8.825 1.00 96.12 229 PHE A O 1
ATOM 1741 N N . LEU A 1 230 ? 7.771 2.046 6.635 1.00 94.75 230 LEU A N 1
ATOM 1742 C CA . LEU A 1 230 ? 8.213 0.697 6.259 1.00 94.75 230 LEU A CA 1
ATOM 1743 C C . LEU A 1 230 ? 9.661 0.385 6.680 1.00 94.75 230 LEU A C 1
ATOM 1745 O O . LEU A 1 230 ? 9.976 -0.776 6.936 1.00 94.75 230 LEU A O 1
ATOM 1749 N N . GLN A 1 231 ? 10.535 1.391 6.766 1.00 93.31 231 GLN A N 1
ATOM 1750 C CA . GLN A 1 231 ? 11.931 1.211 7.177 1.00 93.31 231 GLN A CA 1
ATOM 1751 C C . GLN A 1 231 ? 12.100 1.139 8.701 1.00 93.31 231 GLN A C 1
ATOM 1753 O O . GLN A 1 231 ? 12.874 0.322 9.201 1.00 93.31 231 GLN A O 1
ATOM 1758 N N . GLU A 1 232 ? 11.388 1.985 9.445 1.00 94.06 232 GLU A N 1
ATOM 1759 C CA . GLU A 1 232 ? 11.628 2.210 10.875 1.00 94.06 232 GLU A CA 1
ATOM 1760 C C . GLU A 1 232 ? 10.685 1.395 11.770 1.00 94.06 232 GLU A C 1
ATOM 1762 O O . GLU A 1 232 ? 11.114 0.848 12.796 1.00 94.06 232 GLU A O 1
ATOM 1767 N N . PHE A 1 233 ? 9.423 1.234 11.359 1.00 94.38 233 PHE A N 1
ATOM 1768 C CA . PHE A 1 233 ? 8.386 0.559 12.138 1.00 94.38 233 PHE A CA 1
ATOM 1769 C C . PHE A 1 233 ? 8.719 -0.885 12.553 1.00 94.38 233 PHE A C 1
ATOM 1771 O O . PHE A 1 233 ? 8.411 -1.231 13.694 1.00 94.38 233 PHE A O 1
ATOM 1778 N N . PRO A 1 234 ? 9.384 -1.746 11.743 1.00 94.56 234 PRO A N 1
ATOM 1779 C CA . PRO A 1 234 ? 9.759 -3.082 12.216 1.00 94.56 234 PRO A CA 1
ATOM 1780 C C . PRO A 1 234 ? 10.614 -3.058 13.494 1.00 94.56 234 PRO A C 1
ATOM 1782 O O . PRO A 1 234 ? 10.436 -3.901 14.374 1.00 94.56 234 PRO A O 1
ATOM 1785 N N . SER A 1 235 ? 11.518 -2.081 13.619 1.00 94.38 235 SER A N 1
ATOM 1786 C CA . SER A 1 235 ? 12.366 -1.931 14.807 1.00 94.38 235 SER A CA 1
ATOM 1787 C C . SER A 1 235 ? 11.587 -1.396 16.013 1.00 94.38 235 SER A C 1
ATOM 1789 O O . SER A 1 235 ? 11.736 -1.908 17.122 1.00 94.38 235 SER A O 1
ATOM 1791 N N . GLN A 1 236 ? 10.694 -0.427 15.792 1.00 93.69 236 GLN A N 1
ATOM 1792 C CA . GLN A 1 236 ? 9.799 0.112 16.821 1.00 93.69 236 GLN A CA 1
ATOM 1793 C C . GLN A 1 236 ? 8.863 -0.978 17.355 1.00 93.69 236 GLN A C 1
ATOM 1795 O O . GLN A 1 236 ? 8.731 -1.159 18.565 1.00 93.69 236 GLN A O 1
ATOM 1800 N N . LEU A 1 237 ? 8.286 -1.777 16.454 1.00 94.69 237 LEU A N 1
ATOM 1801 C CA . LEU A 1 237 ? 7.408 -2.887 16.797 1.00 94.69 237 LEU A CA 1
ATOM 1802 C C . LEU A 1 237 ? 8.119 -3.954 17.634 1.00 94.69 237 LEU A C 1
ATOM 1804 O O . LEU A 1 237 ? 7.549 -4.443 18.610 1.00 94.69 237 LEU A O 1
ATOM 1808 N N . ALA A 1 238 ? 9.370 -4.279 17.301 1.00 94.69 238 ALA A N 1
ATOM 1809 C CA . ALA A 1 238 ? 10.183 -5.190 18.103 1.00 94.69 238 ALA A CA 1
ATOM 1810 C C . ALA A 1 238 ? 10.448 -4.637 19.517 1.00 94.69 238 ALA A C 1
ATOM 1812 O O . ALA A 1 238 ? 10.358 -5.381 20.493 1.00 94.69 238 ALA A O 1
ATOM 1813 N N . ASN A 1 239 ? 10.707 -3.331 19.642 1.00 94.75 239 ASN A N 1
ATOM 1814 C CA . ASN A 1 239 ? 10.957 -2.675 20.929 1.00 94.75 239 ASN A CA 1
ATOM 1815 C C . ASN A 1 239 ? 9.715 -2.620 21.833 1.00 94.75 239 ASN A C 1
ATOM 1817 O O . ASN A 1 239 ? 9.853 -2.656 23.056 1.00 94.75 239 ASN A O 1
ATOM 1821 N N . MET A 1 240 ? 8.508 -2.564 21.259 1.00 93.88 240 MET A N 1
ATOM 1822 C CA . MET A 1 240 ? 7.260 -2.574 22.033 1.00 93.88 240 MET A CA 1
ATOM 1823 C C . MET A 1 240 ? 7.015 -3.903 22.763 1.00 93.88 240 MET A C 1
ATOM 1825 O O . MET A 1 240 ? 6.330 -3.907 23.788 1.00 93.88 240 MET A O 1
ATOM 1829 N N . ASN A 1 241 ? 7.584 -5.013 22.275 1.00 93.81 241 ASN A N 1
ATOM 1830 C CA . ASN A 1 241 ? 7.529 -6.336 22.907 1.00 93.81 241 ASN A CA 1
ATOM 1831 C C . ASN A 1 241 ? 6.106 -6.742 23.348 1.00 93.81 241 ASN A C 1
ATOM 1833 O O . ASN A 1 241 ? 5.837 -6.970 24.529 1.00 93.81 241 ASN A O 1
ATOM 1837 N N . PHE A 1 242 ? 5.172 -6.751 22.395 1.00 96.19 242 PHE A N 1
ATOM 1838 C CA . PHE A 1 242 ? 3.792 -7.183 22.619 1.00 96.19 242 PHE A CA 1
ATOM 1839 C C . PHE A 1 242 ? 3.722 -8.680 22.942 1.00 96.19 242 PHE A C 1
ATOM 1841 O O . PHE A 1 242 ? 4.385 -9.497 22.301 1.00 96.19 242 PHE A O 1
ATOM 1848 N N . THR A 1 243 ? 2.902 -9.039 23.927 1.00 95.62 243 THR A N 1
ATOM 1849 C CA . THR A 1 243 ? 2.723 -10.424 24.392 1.00 95.62 243 THR A CA 1
ATOM 1850 C C . THR A 1 243 ? 1.309 -10.950 24.174 1.00 95.62 243 THR A C 1
ATOM 1852 O O . THR A 1 243 ? 1.120 -12.157 23.999 1.00 95.62 243 THR A O 1
ATOM 1855 N N . ALA A 1 244 ? 0.313 -10.064 24.155 1.00 97.00 244 ALA A N 1
ATOM 1856 C CA . ALA A 1 244 ? -1.089 -10.411 23.976 1.00 97.00 244 ALA A CA 1
ATOM 1857 C C . ALA A 1 244 ? -1.551 -10.277 22.521 1.00 97.00 244 ALA A C 1
ATOM 1859 O O . ALA A 1 244 ? -2.512 -10.954 22.144 1.00 97.00 244 ALA A O 1
ATOM 1860 N N . ILE A 1 245 ? -0.870 -9.468 21.704 1.00 97.81 245 ILE A N 1
ATOM 1861 C CA . ILE A 1 245 ? -1.117 -9.343 20.265 1.00 97.81 245 ILE A CA 1
ATOM 1862 C C . ILE A 1 245 ? 0.134 -9.610 19.424 1.00 97.81 245 ILE A C 1
ATOM 1864 O O . ILE A 1 245 ? 1.256 -9.267 19.782 1.00 97.81 245 ILE A O 1
ATOM 1868 N N . GLN A 1 246 ? -0.084 -10.170 18.240 1.00 97.44 246 GLN A N 1
ATOM 1869 C CA . GLN A 1 246 ? 0.860 -10.183 17.136 1.00 97.44 246 GLN A CA 1
ATOM 1870 C C . GLN A 1 246 ? 0.394 -9.171 16.091 1.00 97.44 246 GLN A C 1
ATOM 1872 O O . GLN A 1 246 ? -0.759 -9.205 15.658 1.00 97.44 246 GLN A O 1
ATOM 1877 N N . VAL A 1 247 ? 1.289 -8.282 15.669 1.00 97.75 247 VAL A N 1
ATOM 1878 C CA . VAL A 1 247 ? 0.967 -7.229 14.703 1.00 97.75 247 VAL A CA 1
ATOM 1879 C C . VAL A 1 247 ? 1.559 -7.576 13.347 1.00 97.75 247 VAL A C 1
ATOM 1881 O O . VAL A 1 247 ? 2.733 -7.922 13.230 1.00 97.75 247 VAL A O 1
ATOM 1884 N N . THR A 1 248 ? 0.739 -7.451 12.312 1.00 96.75 248 THR A N 1
ATOM 1885 C CA . THR A 1 248 ? 1.178 -7.443 10.913 1.00 96.75 248 THR A CA 1
ATOM 1886 C C . THR A 1 248 ? 0.789 -6.112 10.291 1.00 96.75 248 THR A C 1
ATOM 1888 O O . THR A 1 248 ? -0.176 -5.489 10.732 1.00 96.75 248 THR A O 1
ATOM 1891 N N . TYR A 1 249 ? 1.541 -5.647 9.300 1.00 95.69 249 TYR A N 1
ATOM 1892 C CA . TYR A 1 249 ? 1.296 -4.353 8.678 1.00 95.69 249 TYR A CA 1
ATOM 1893 C C . TYR A 1 249 ? 1.570 -4.398 7.179 1.00 95.69 249 TYR A C 1
ATOM 1895 O O . TYR A 1 249 ? 2.346 -5.221 6.698 1.00 95.69 249 TYR A O 1
ATOM 1903 N N . PHE A 1 250 ? 0.909 -3.513 6.446 1.00 95.31 250 PHE A N 1
ATOM 1904 C CA . PHE A 1 250 ? 1.164 -3.245 5.036 1.00 95.31 250 PHE A CA 1
ATOM 1905 C C . PHE A 1 250 ? 0.715 -1.822 4.708 1.00 95.31 250 PHE A C 1
ATOM 1907 O O . PHE A 1 250 ? -0.130 -1.250 5.394 1.00 95.31 250 PHE A O 1
ATOM 1914 N N . THR A 1 251 ? 1.270 -1.237 3.658 1.00 96.44 251 THR A N 1
ATOM 1915 C CA . THR A 1 251 ? 0.900 0.099 3.192 1.00 96.44 251 THR A CA 1
ATOM 1916 C C . THR A 1 251 ? 0.479 0.062 1.731 1.00 96.44 251 THR A C 1
ATOM 1918 O O . THR A 1 251 ? 0.718 -0.919 1.021 1.00 96.44 251 THR A O 1
ATOM 1921 N N . SER A 1 252 ? -0.084 1.174 1.263 1.00 94.12 252 SER A N 1
ATOM 1922 C CA . SER A 1 252 ? -0.311 1.428 -0.168 1.00 94.12 252 SER A CA 1
ATOM 1923 C C . SER A 1 252 ? 0.963 1.291 -1.031 1.00 94.12 252 SER A C 1
ATOM 1925 O O . SER A 1 252 ? 0.864 1.000 -2.219 1.00 94.12 252 SER A O 1
ATOM 1927 N N . LEU A 1 253 ? 2.168 1.407 -0.447 1.00 92.94 253 LEU A N 1
ATOM 1928 C CA . LEU A 1 253 ? 3.445 1.229 -1.155 1.00 92.94 253 LEU A CA 1
ATOM 1929 C C . LEU A 1 253 ? 3.968 -0.211 -1.142 1.00 92.94 253 LEU A C 1
ATOM 1931 O O . LEU A 1 253 ? 4.756 -0.577 -2.017 1.00 92.94 253 LEU A O 1
ATOM 1935 N N . SER A 1 254 ? 3.556 -1.034 -0.170 1.00 89.25 254 SER A N 1
ATOM 1936 C CA . SER A 1 254 ? 4.142 -2.362 0.053 1.00 89.25 254 SER A CA 1
ATOM 1937 C C . SER A 1 254 ? 4.068 -3.248 -1.188 1.00 89.25 254 SER A C 1
ATOM 1939 O O . SER A 1 254 ? 5.049 -3.897 -1.528 1.00 89.25 254 SER A O 1
ATOM 1941 N N . ARG A 1 255 ? 2.942 -3.243 -1.918 1.00 84.94 255 ARG A N 1
ATOM 1942 C CA . ARG A 1 255 ? 2.786 -4.085 -3.121 1.00 84.94 255 ARG A CA 1
ATOM 1943 C C . ARG A 1 255 ? 3.830 -3.764 -4.191 1.00 84.94 255 ARG A C 1
ATOM 1945 O O . ARG A 1 255 ? 4.409 -4.684 -4.762 1.00 84.94 255 ARG A O 1
ATOM 1952 N N . GLN A 1 256 ? 4.081 -2.478 -4.430 1.00 85.44 256 GLN A N 1
ATOM 1953 C CA . GLN A 1 256 ? 5.068 -2.027 -5.407 1.00 85.44 256 GLN A CA 1
ATOM 1954 C C . GLN A 1 256 ? 6.495 -2.341 -4.939 1.00 85.44 256 GLN A C 1
ATOM 1956 O O . GLN A 1 256 ? 7.292 -2.897 -5.693 1.00 85.44 256 GLN A O 1
ATOM 1961 N N . GLN A 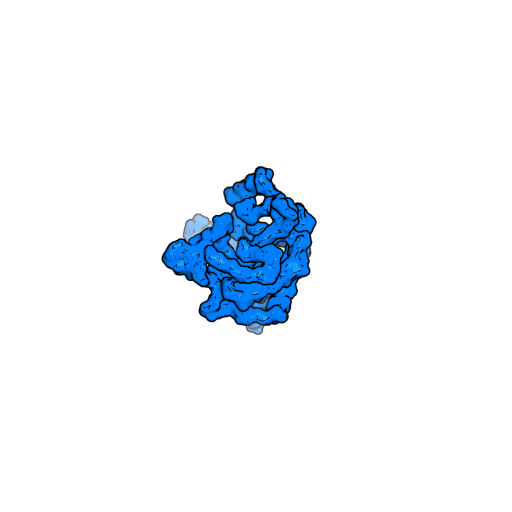1 257 ? 6.812 -2.032 -3.680 1.00 87.38 257 GLN A N 1
ATOM 1962 C CA . GLN A 1 257 ? 8.160 -2.223 -3.140 1.00 87.38 257 GLN A CA 1
ATOM 1963 C C . GLN A 1 257 ? 8.566 -3.699 -3.057 1.00 87.38 257 GLN A C 1
ATOM 1965 O O . GLN A 1 257 ? 9.691 -4.036 -3.424 1.00 87.38 257 GLN A O 1
ATOM 1970 N N . GLU A 1 258 ? 7.658 -4.588 -2.645 1.00 85.62 258 GLU A N 1
ATOM 1971 C CA . GLU A 1 258 ? 7.918 -6.033 -2.604 1.00 85.62 258 GLU A CA 1
ATOM 1972 C C . GLU A 1 258 ? 8.165 -6.603 -4.008 1.00 85.62 258 GLU A C 1
ATOM 1974 O O . GLU A 1 258 ? 9.069 -7.417 -4.217 1.00 85.62 258 GLU A O 1
ATOM 1979 N N . PHE A 1 259 ? 7.413 -6.133 -5.008 1.00 85.25 259 PHE A N 1
ATOM 1980 C CA . PHE A 1 259 ? 7.596 -6.554 -6.396 1.00 85.25 259 PHE A CA 1
ATOM 1981 C C . PHE A 1 259 ? 8.955 -6.107 -6.965 1.00 85.25 259 PHE A C 1
ATOM 1983 O O . PHE A 1 259 ? 9.684 -6.896 -7.583 1.00 85.25 259 PHE A O 1
ATOM 1990 N N . GLU A 1 260 ? 9.347 -4.858 -6.708 1.00 85.31 260 GLU A N 1
ATOM 1991 C CA . GLU A 1 260 ? 10.660 -4.338 -7.095 1.00 85.31 260 GLU A CA 1
ATOM 1992 C C . GLU A 1 260 ? 11.808 -5.031 -6.350 1.00 85.31 260 GLU A C 1
ATOM 1994 O O . GLU A 1 260 ? 12.839 -5.349 -6.953 1.00 85.31 260 GLU A O 1
ATOM 1999 N N . GLY A 1 261 ? 11.636 -5.294 -5.052 1.00 84.50 261 GLY A N 1
ATOM 2000 C CA . GLY A 1 261 ? 12.597 -6.017 -4.222 1.00 84.50 261 GLY A CA 1
ATOM 2001 C C . GLY A 1 261 ? 12.863 -7.423 -4.755 1.00 84.50 261 GLY A C 1
ATOM 2002 O O . GLY A 1 261 ? 14.022 -7.815 -4.922 1.00 84.50 261 GLY A O 1
ATOM 2003 N N . ASN A 1 262 ? 11.803 -8.143 -5.130 1.00 84.81 262 ASN A N 1
ATOM 2004 C CA . ASN A 1 262 ? 11.922 -9.456 -5.754 1.00 84.81 262 ASN A CA 1
ATOM 2005 C C . ASN A 1 262 ? 12.653 -9.391 -7.106 1.00 84.81 262 ASN A C 1
ATOM 2007 O O . ASN A 1 262 ? 13.497 -10.229 -7.397 1.00 84.81 262 ASN A O 1
ATOM 2011 N N . THR A 1 263 ? 12.407 -8.366 -7.923 1.00 84.38 263 THR A N 1
ATOM 2012 C CA . THR A 1 263 ? 13.132 -8.205 -9.196 1.00 84.38 263 THR A CA 1
ATOM 2013 C C . THR A 1 263 ? 14.635 -7.996 -8.967 1.00 84.38 263 THR A C 1
ATOM 2015 O O . THR A 1 263 ? 15.462 -8.613 -9.642 1.00 84.38 263 THR A O 1
ATOM 2018 N N . LYS A 1 264 ? 15.011 -7.175 -7.976 1.00 87.12 264 LYS A N 1
ATOM 2019 C CA . LYS A 1 264 ? 16.418 -6.899 -7.634 1.00 87.12 264 LYS A CA 1
ATOM 2020 C C . LYS A 1 264 ? 17.158 -8.138 -7.121 1.00 87.12 264 LYS A C 1
ATOM 2022 O O . LYS A 1 264 ? 18.337 -8.299 -7.433 1.00 87.12 264 LYS A O 1
ATOM 2027 N N . SER A 1 265 ? 16.485 -9.021 -6.381 1.00 89.31 265 SER A N 1
ATOM 2028 C CA . SER A 1 265 ? 17.105 -10.236 -5.830 1.00 89.31 265 SER A CA 1
ATOM 2029 C C . SER A 1 265 ? 17.494 -11.259 -6.908 1.00 89.31 265 SER A C 1
ATOM 2031 O O . SER A 1 265 ? 18.436 -12.028 -6.717 1.00 89.31 265 SER A O 1
ATOM 2033 N N . VAL A 1 266 ? 16.829 -11.235 -8.069 1.00 92.25 266 VAL A N 1
ATOM 2034 C CA . VAL A 1 266 ? 17.053 -12.196 -9.163 1.00 92.25 266 VAL A CA 1
ATOM 2035 C C . VAL A 1 266 ? 18.180 -11.760 -10.117 1.00 92.25 266 VAL A C 1
ATOM 2037 O O . VAL A 1 266 ? 18.816 -12.609 -10.744 1.00 92.25 266 VAL A O 1
ATOM 2040 N N . ILE A 1 267 ? 18.508 -10.464 -10.193 1.00 92.44 267 ILE A N 1
ATOM 2041 C CA . ILE A 1 267 ? 19.611 -9.926 -11.020 1.00 92.44 267 ILE A CA 1
ATOM 2042 C C . ILE A 1 267 ? 20.936 -10.710 -10.875 1.00 92.44 267 ILE A C 1
ATOM 2044 O O . ILE A 1 267 ? 21.497 -11.101 -11.904 1.00 92.44 267 ILE A O 1
ATOM 2048 N N . PRO A 1 268 ? 21.465 -10.994 -9.664 1.00 94.56 268 PRO A N 1
ATOM 2049 C CA . PRO A 1 268 ? 22.719 -11.742 -9.528 1.00 94.56 268 PRO A CA 1
ATOM 2050 C C . PRO A 1 268 ? 22.644 -13.164 -10.102 1.00 94.56 268 PRO A C 1
ATOM 2052 O O . PRO A 1 268 ? 23.630 -13.650 -10.657 1.00 94.56 268 PRO A O 1
ATOM 2055 N N . LEU A 1 269 ? 21.482 -13.819 -10.029 1.00 94.94 269 LEU A N 1
ATOM 2056 C CA . LEU A 1 269 ? 21.289 -15.169 -10.566 1.00 94.94 269 LEU A CA 1
ATOM 2057 C C . LEU A 1 269 ? 21.366 -15.176 -12.099 1.00 94.94 269 LEU A C 1
ATOM 2059 O O . LEU A 1 269 ? 22.018 -16.047 -12.684 1.00 94.94 269 LEU A O 1
ATOM 2063 N N . PHE A 1 270 ? 20.772 -14.174 -12.756 1.00 94.69 270 PHE A N 1
ATOM 2064 C CA . PHE A 1 270 ? 20.917 -13.988 -14.202 1.00 94.69 270 PHE A CA 1
ATOM 2065 C C . PHE A 1 270 ? 22.375 -13.738 -14.593 1.00 94.69 270 PHE A C 1
ATOM 2067 O O . PHE A 1 270 ? 22.870 -14.374 -15.523 1.00 94.69 270 PHE A O 1
ATOM 2074 N N . SER A 1 271 ? 23.087 -12.879 -13.861 1.00 95.81 271 SER A N 1
ATOM 2075 C CA . SER A 1 271 ? 24.503 -12.588 -14.118 1.00 95.81 271 SER A CA 1
ATOM 2076 C C . SER A 1 271 ? 25.386 -13.838 -14.035 1.00 95.81 271 SER A C 1
ATOM 2078 O O . SER A 1 271 ? 26.204 -14.071 -14.925 1.00 95.81 271 SER A O 1
ATOM 2080 N N . ILE A 1 272 ? 25.187 -14.683 -13.015 1.00 97.38 272 ILE A N 1
ATOM 2081 C CA . ILE A 1 272 ? 25.902 -15.965 -12.880 1.00 97.38 272 ILE A CA 1
ATOM 2082 C C . ILE A 1 272 ? 25.575 -16.890 -14.056 1.00 97.38 272 ILE A C 1
ATOM 2084 O O . ILE A 1 272 ? 26.472 -17.504 -14.630 1.00 97.38 272 ILE A O 1
ATOM 2088 N N . THR A 1 273 ? 24.305 -16.966 -14.451 1.00 97.12 273 THR A N 1
ATOM 2089 C CA . THR A 1 273 ? 23.868 -17.812 -15.570 1.00 97.12 273 THR A CA 1
ATOM 2090 C C . THR A 1 273 ? 24.519 -17.380 -16.887 1.00 97.12 273 THR A C 1
ATOM 2092 O O . THR A 1 273 ? 25.046 -18.218 -17.622 1.00 97.12 273 THR A O 1
ATOM 2095 N N . TYR A 1 274 ? 24.558 -16.075 -17.175 1.00 96.94 274 TYR A N 1
ATOM 2096 C CA . TYR A 1 274 ? 25.262 -15.547 -18.347 1.00 96.94 274 TYR A CA 1
ATOM 2097 C C . TYR A 1 274 ? 26.761 -15.842 -18.296 1.00 96.94 274 TYR A C 1
ATOM 2099 O O . TYR A 1 274 ? 27.332 -16.291 -19.287 1.00 96.94 274 TYR A O 1
ATOM 2107 N N . PHE A 1 275 ? 27.396 -15.658 -17.139 1.00 97.69 275 PHE A N 1
ATOM 2108 C CA . PHE A 1 275 ? 28.810 -15.981 -16.975 1.00 97.69 275 PHE A CA 1
ATOM 2109 C C . PHE A 1 275 ? 29.091 -17.459 -17.281 1.00 97.69 275 PHE A C 1
ATOM 2111 O O . PHE A 1 275 ? 29.924 -17.763 -18.132 1.00 97.69 275 PHE A O 1
ATOM 2118 N N . LEU A 1 276 ? 28.343 -18.380 -16.664 1.00 97.69 276 LEU A N 1
ATOM 2119 C CA . LEU A 1 276 ? 28.521 -19.820 -16.859 1.00 97.69 276 LEU A CA 1
ATOM 2120 C C . LEU A 1 276 ? 28.284 -20.251 -18.310 1.00 97.69 276 LEU A C 1
ATOM 2122 O O . LEU A 1 276 ? 29.056 -21.045 -18.844 1.00 97.69 276 LEU A O 1
ATOM 2126 N N . THR A 1 277 ? 27.245 -19.724 -18.962 1.00 97.31 277 THR A N 1
ATOM 2127 C CA . THR A 1 277 ? 26.926 -20.057 -20.361 1.00 97.31 277 THR A CA 1
ATOM 2128 C C . 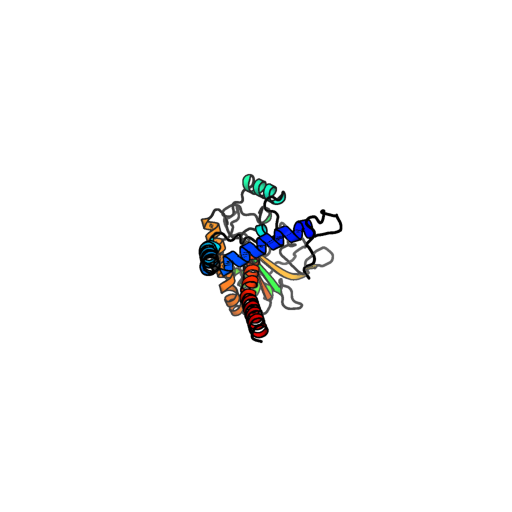THR A 1 277 ? 27.992 -19.551 -21.334 1.00 97.31 277 THR A C 1
ATOM 2130 O O . THR A 1 277 ? 28.392 -20.290 -22.239 1.00 97.31 277 THR A O 1
ATOM 2133 N N . ILE A 1 278 ? 28.522 -18.342 -21.123 1.00 96.75 278 ILE A N 1
ATOM 2134 C CA . ILE A 1 278 ? 29.636 -17.794 -21.910 1.00 96.75 278 ILE A CA 1
ATOM 2135 C C . ILE A 1 278 ? 30.903 -18.625 -21.685 1.00 96.75 278 ILE A C 1
ATOM 2137 O O . ILE A 1 278 ? 31.530 -19.053 -22.655 1.00 96.75 278 ILE A O 1
ATOM 2141 N N . THR A 1 279 ? 31.263 -18.917 -20.431 1.00 96.88 279 THR A N 1
ATOM 2142 C CA . THR A 1 279 ? 32.439 -19.740 -20.111 1.00 96.88 279 THR A CA 1
ATOM 2143 C C . THR A 1 279 ? 32.329 -21.134 -20.718 1.00 96.88 279 THR A C 1
ATOM 2145 O O . THR A 1 279 ? 33.278 -21.599 -21.345 1.00 96.88 279 THR A O 1
ATOM 2148 N N . PHE A 1 280 ? 31.173 -21.787 -20.594 1.00 96.75 280 PHE A N 1
ATOM 2149 C CA . PHE A 1 280 ? 30.931 -23.096 -21.196 1.00 96.75 280 PHE A CA 1
ATOM 2150 C C . PHE A 1 280 ? 31.089 -23.062 -22.721 1.00 96.75 280 PHE A C 1
ATOM 2152 O O . PHE A 1 280 ? 31.717 -23.955 -23.290 1.00 96.75 280 PHE A O 1
ATOM 2159 N N . SER A 1 281 ? 30.574 -22.018 -23.375 1.00 96.25 281 SER A N 1
ATOM 2160 C CA . SER A 1 281 ? 30.707 -21.834 -24.825 1.00 96.25 281 SER A CA 1
ATOM 2161 C C . SER A 1 281 ? 32.171 -21.663 -25.240 1.00 96.25 281 SER A C 1
ATOM 2163 O O . SER A 1 281 ? 32.620 -22.316 -26.178 1.00 96.25 281 SER A O 1
ATOM 2165 N N . ILE A 1 282 ? 32.943 -20.854 -24.505 1.00 96.00 282 ILE A N 1
ATOM 2166 C CA . ILE A 1 282 ? 34.381 -20.661 -24.753 1.00 96.00 282 ILE A CA 1
ATOM 2167 C C . ILE A 1 282 ? 35.137 -21.983 -24.577 1.00 96.00 282 ILE A C 1
ATOM 2169 O O . ILE A 1 282 ? 35.866 -22.391 -25.475 1.00 96.00 282 ILE A O 1
ATOM 2173 N N . VAL A 1 283 ? 34.937 -22.682 -23.455 1.00 95.56 283 VAL A N 1
ATOM 2174 C CA . VAL A 1 283 ? 35.615 -23.958 -23.160 1.00 95.56 283 VAL A CA 1
ATOM 2175 C C . VAL A 1 283 ? 35.263 -25.034 -24.188 1.00 95.56 283 VAL A C 1
ATOM 2177 O O . VAL A 1 283 ? 36.135 -25.799 -24.592 1.00 95.56 283 VAL A O 1
ATOM 2180 N N . SER A 1 284 ? 34.015 -25.074 -24.653 1.00 95.19 284 SER A N 1
ATOM 2181 C CA . SER A 1 284 ? 33.580 -26.029 -25.680 1.00 95.19 284 SER A CA 1
ATOM 2182 C C . SER A 1 284 ? 34.266 -25.797 -27.030 1.00 95.19 284 SER A C 1
ATOM 2184 O O . SER A 1 284 ? 34.514 -26.762 -27.751 1.00 95.19 284 SER A O 1
ATOM 2186 N N . CYS A 1 285 ? 34.602 -24.545 -27.350 1.00 92.12 285 CYS A N 1
ATOM 2187 C CA . CYS A 1 285 ? 35.303 -24.153 -28.575 1.00 92.12 285 CYS A CA 1
ATOM 2188 C C . CYS A 1 285 ? 36.838 -24.190 -28.459 1.00 92.12 285 CYS A C 1
ATOM 2190 O O . CYS A 1 285 ? 37.511 -24.010 -29.467 1.00 92.12 285 CYS A O 1
ATOM 2192 N N . LEU A 1 286 ? 37.404 -24.405 -27.264 1.00 88.25 286 LEU A N 1
ATOM 2193 C CA . LEU A 1 286 ? 38.856 -24.507 -27.027 1.00 88.25 286 LEU A CA 1
ATOM 2194 C C . LEU A 1 286 ? 39.427 -25.918 -27.303 1.00 88.25 286 LEU A C 1
ATOM 2196 O O . LEU A 1 286 ? 40.473 -26.284 -26.767 1.00 88.25 286 LEU A O 1
ATOM 2200 N N . ARG A 1 287 ? 38.743 -26.711 -28.131 1.00 57.91 287 ARG A N 1
ATOM 2201 C CA . ARG A 1 287 ? 39.250 -27.967 -28.707 1.00 57.91 287 ARG A CA 1
ATOM 2202 C C . ARG A 1 287 ? 39.779 -27.735 -30.113 1.00 57.91 287 ARG A C 1
ATOM 2204 O O . ARG A 1 287 ? 40.705 -28.486 -30.484 1.00 57.91 287 ARG A O 1
#

Foldseek 3Di:
DDDDDDDDDDDDPVDCCVVVVVVVVVVVVVVVVCVVPVVCVVVVVVVVVVVVVVCCVCCVVPPPLDPCPVPDPPDDPLVVVLVVLCVPPNADQQAADDCVSDSDNAWKKKKKWFFDPPAFCLDQQNVLLVLVVVVVVCVLCLQVFAGAHNPPSGHDFQAPQDDPDSPDHRDAFAFPCDRDPDGCVVAFAPFDADDPRTTPGTGMGMGMTHGDPPDDVSVVVSVVSQVVCVVCVVVVVVVSPRDGIDMDMDTPCRVSVVVVVVVVVCVVVVVVVVVVVVVVVVVVVPD

Sequence (287 aa):
MEEPRSHNERCSCRNTNCVERPLRRLFEGLGSGVAACPWPFVLLPLLLSGGLSAGFIFLPQRQANDIEEQFTPTEGPAKAERDFVQRYFPTNDSHRFSATRLPTEGAYAALIAVAAEGKSVLDSEAWSEVLRLDEEVRTSGYERLCARNATDGACSSPNPLLPANATAAAPQNLTYPGSGASFLGTALGGVRMEPGGQVVSARALKLMYYLQEDGPEAAAASRQWLESFLQEFPSQLANMNFTAIQVTYFTSLSRQQEFEGNTKSVIPLFSITYFLTITFSIVSCLR

Secondary structure (DSSP, 8-state):
-PPP--S-----TT-THHHHHHHHHHHHHHHHHHHHSHHHHHHHHHHHHHHHHGGGGGHHHH----HHHHHS-TT-HHHHHHHHHHHHS---TTTS--GGG-SS--SEEEEEEEESTT--TTSHHHHHHHHHHHHHHIIIIIHHHB-B-TTTSPBPPSSTTS-SSTTPPPP-S-BSSEETTEE-TTTEEEEEE-TTSBEEEEEEEEEEEEB--SHHHHHHHHHHHHHHHHHHHHHHHHHH--SSEEEEEEETTHHHHHHHHHHHHHHHHHHHHHHHHHHHHHHHH--

Organism: NCBI:txid322582

pLDDT: mean 90.1, std 11.05, range [36.38, 98.25]

InterPro domains:
  IPR051697 Patched domain-containing protein [PTHR10796] (17-286)

Radius of gyration: 32.69 Å; chains: 1; bounding box: 68×54×98 Å